Protein AF-A0A959QRJ6-F1 (afdb_monomer_lite)

Structure (mmCIF, N/CA/C/O backbone):
data_AF-A0A959QRJ6-F1
#
_entry.id   AF-A0A959QRJ6-F1
#
loop_
_atom_site.group_PDB
_atom_site.id
_atom_site.type_symbol
_atom_site.label_atom_id
_atom_site.label_alt_id
_atom_site.label_comp_id
_atom_site.label_asym_id
_atom_site.label_entity_id
_atom_site.label_seq_id
_atom_site.pdbx_PDB_ins_code
_atom_site.Cartn_x
_atom_site.Cartn_y
_atom_site.Cartn_z
_atom_site.occupancy
_atom_site.B_iso_or_equiv
_atom_site.auth_seq_id
_atom_site.auth_comp_id
_atom_site.auth_asym_id
_atom_site.auth_atom_id
_atom_site.pdbx_PDB_model_num
ATOM 1 N N . MET A 1 1 ? -10.866 -3.962 -8.217 1.00 78.00 1 MET A N 1
ATOM 2 C CA . MET A 1 1 ? -11.029 -2.533 -7.855 1.00 78.00 1 MET A CA 1
ATOM 3 C C . MET A 1 1 ? -12.439 -1.990 -8.014 1.00 78.00 1 MET A C 1
ATOM 5 O O . MET A 1 1 ? -12.976 -1.507 -7.026 1.00 78.00 1 MET A O 1
ATOM 9 N N . THR A 1 2 ? -13.060 -2.073 -9.195 1.00 77.62 2 THR A N 1
ATOM 10 C CA . THR A 1 2 ? -14.370 -1.448 -9.479 1.00 77.62 2 THR A CA 1
ATOM 11 C C . THR A 1 2 ? -15.456 -1.813 -8.468 1.00 77.62 2 THR A C 1
ATOM 13 O O . THR A 1 2 ? -16.156 -0.938 -7.975 1.00 77.62 2 THR A O 1
ATOM 16 N N . PHE A 1 3 ? -15.537 -3.087 -8.073 1.00 75.62 3 PHE A N 1
ATOM 17 C CA . PHE A 1 3 ? -16.470 -3.534 -7.036 1.00 75.62 3 PHE A CA 1
ATOM 18 C C . PHE A 1 3 ? -16.250 -2.833 -5.683 1.00 75.62 3 PHE A C 1
ATOM 20 O O . PHE A 1 3 ? -17.205 -2.365 -5.074 1.00 75.62 3 PHE A O 1
ATOM 27 N N . ALA A 1 4 ? -14.997 -2.689 -5.237 1.00 70.56 4 ALA A N 1
ATOM 28 C CA . ALA A 1 4 ? -14.676 -1.995 -3.989 1.00 70.56 4 ALA A CA 1
ATOM 29 C C . ALA A 1 4 ? -15.037 -0.502 -4.049 1.00 70.56 4 ALA A C 1
ATOM 31 O O . ALA A 1 4 ? -15.524 0.041 -3.062 1.00 70.56 4 ALA A O 1
ATOM 32 N N . ILE A 1 5 ? -14.858 0.143 -5.208 1.00 77.94 5 ILE A N 1
ATOM 33 C CA . ILE A 1 5 ? -15.291 1.531 -5.432 1.00 77.94 5 ILE A CA 1
ATOM 34 C C . ILE A 1 5 ? -16.810 1.633 -5.347 1.00 77.94 5 ILE A C 1
ATOM 36 O O . ILE A 1 5 ? -17.312 2.501 -4.645 1.00 77.94 5 ILE A O 1
ATOM 40 N N . LEU A 1 6 ? -17.543 0.739 -6.015 1.00 79.88 6 LEU A N 1
ATOM 41 C CA . LEU A 1 6 ? -19.005 0.737 -5.974 1.00 79.88 6 LEU A CA 1
ATOM 42 C C . LEU A 1 6 ? -19.508 0.578 -4.536 1.00 79.88 6 LEU A C 1
ATOM 44 O O . LEU A 1 6 ? -20.273 1.415 -4.070 1.00 79.88 6 LEU A O 1
ATOM 48 N N . VAL A 1 7 ? -19.010 -0.412 -3.791 1.00 76.62 7 VAL A N 1
ATOM 49 C CA . VAL A 1 7 ? -19.362 -0.590 -2.370 1.00 76.62 7 VAL A CA 1
ATOM 50 C C . VAL A 1 7 ? -18.980 0.644 -1.540 1.00 76.62 7 VAL A C 1
ATOM 52 O O . VAL A 1 7 ? -19.753 1.072 -0.685 1.00 76.62 7 VAL A O 1
ATOM 55 N N . GLY A 1 8 ? -17.820 1.246 -1.818 1.00 69.94 8 GLY A N 1
ATOM 56 C CA . GLY A 1 8 ? -17.330 2.445 -1.140 1.00 69.94 8 GLY A CA 1
ATOM 57 C C . GLY A 1 8 ? -18.131 3.723 -1.436 1.00 69.94 8 GLY A C 1
ATOM 58 O O . GLY A 1 8 ? -18.236 4.599 -0.580 1.00 69.94 8 GLY A O 1
ATOM 59 N N . LEU A 1 9 ? -18.717 3.852 -2.624 1.00 80.12 9 LEU A N 1
ATOM 60 C CA . LEU A 1 9 ? -19.519 5.016 -3.016 1.00 80.12 9 LEU A CA 1
ATOM 61 C C . LEU A 1 9 ? -20.995 4.874 -2.624 1.00 80.12 9 LEU A C 1
ATOM 63 O O . LEU A 1 9 ? -21.653 5.876 -2.353 1.00 80.12 9 LEU A O 1
ATOM 67 N N . LEU A 1 10 ? -21.514 3.645 -2.560 1.00 79.12 10 LEU A N 1
ATOM 68 C CA . LEU A 1 10 ? -22.928 3.353 -2.299 1.00 79.12 10 LEU A CA 1
ATOM 69 C C . LEU A 1 10 ? -23.352 3.500 -0.828 1.00 79.12 10 LEU A C 1
ATOM 71 O O . LEU A 1 10 ? -24.516 3.260 -0.512 1.00 79.12 10 LEU A O 1
ATOM 75 N N . LYS A 1 11 ? -22.451 3.889 0.083 1.00 69.94 11 LYS A N 1
ATOM 76 C CA . LYS A 1 11 ? -22.733 4.002 1.523 1.00 69.94 11 LYS A CA 1
ATOM 77 C C . LYS A 1 11 ? -22.875 5.470 1.973 1.00 69.94 11 LYS A C 1
ATOM 79 O O . LYS A 1 11 ? -21.949 6.013 2.563 1.00 69.94 11 LYS A O 1
ATOM 84 N N . PRO A 1 12 ? -24.014 6.149 1.739 1.00 51.47 12 PRO A N 1
ATOM 85 C CA . PRO A 1 12 ? -24.163 7.568 2.065 1.00 51.47 12 PRO A CA 1
ATOM 86 C C . PRO A 1 12 ? -24.013 7.831 3.577 1.00 51.47 12 PRO A C 1
ATOM 88 O O . PRO A 1 12 ? -24.788 7.328 4.388 1.00 51.47 12 PRO A O 1
ATOM 91 N N . GLY A 1 13 ? -23.017 8.632 3.975 1.00 58.25 13 GLY A N 1
ATOM 92 C CA . GLY A 1 13 ? -22.803 9.037 5.370 1.00 58.25 13 GLY A CA 1
ATOM 93 C C . GLY A 1 13 ? -21.531 9.865 5.597 1.00 58.25 13 GLY A C 1
ATOM 94 O O . GLY A 1 13 ? -20.678 9.982 4.718 1.00 58.25 13 GLY A O 1
ATOM 95 N N . ARG A 1 14 ? -21.375 10.455 6.795 1.00 58.28 14 ARG A N 1
ATOM 96 C CA . ARG A 1 14 ? -20.109 11.091 7.207 1.00 58.28 14 ARG A CA 1
ATOM 97 C C . ARG A 1 14 ? -19.038 10.010 7.372 1.00 58.28 14 ARG A C 1
ATOM 99 O O . ARG A 1 14 ? -18.995 9.312 8.381 1.00 58.28 14 ARG A O 1
ATOM 106 N N . TYR A 1 15 ? -18.176 9.889 6.368 1.00 68.25 15 TYR A N 1
ATOM 107 C CA . TYR A 1 15 ? -17.068 8.939 6.365 1.00 68.25 15 TYR A CA 1
ATOM 108 C C . TYR A 1 15 ? -15.984 9.329 7.371 1.00 68.25 15 TYR A C 1
ATOM 110 O O . TYR A 1 15 ? -15.552 10.491 7.394 1.00 68.25 15 TYR A O 1
ATOM 118 N N . SER A 1 16 ? -15.514 8.347 8.146 1.00 83.94 16 SER A N 1
ATOM 119 C CA . SER A 1 16 ? -14.317 8.474 8.979 1.00 83.94 16 SER A CA 1
ATOM 120 C C . SER A 1 16 ? -13.082 8.753 8.112 1.00 83.94 16 SER A C 1
ATOM 122 O O . SER A 1 16 ? -13.052 8.423 6.924 1.00 83.94 16 SER A O 1
ATOM 124 N N . THR A 1 17 ? -12.041 9.357 8.690 1.00 88.44 17 THR A N 1
ATOM 125 C CA . THR A 1 17 ? -10.782 9.627 7.972 1.00 88.44 17 THR A CA 1
ATOM 126 C C . THR A 1 17 ? -10.196 8.353 7.362 1.00 88.44 17 THR A C 1
ATOM 128 O O . THR A 1 17 ? -9.794 8.364 6.203 1.00 88.44 17 THR A O 1
ATOM 131 N N . LEU A 1 18 ? -10.237 7.239 8.099 1.00 89.56 18 LEU A N 1
ATOM 132 C CA . LEU A 1 18 ? -9.793 5.927 7.628 1.00 89.56 18 LEU A CA 1
ATOM 133 C C . LEU A 1 18 ? -10.533 5.488 6.358 1.00 89.56 18 LEU A C 1
ATOM 135 O O . LEU A 1 18 ? -9.906 5.074 5.388 1.00 89.56 18 LEU A O 1
ATOM 139 N N . TYR A 1 19 ? -11.860 5.637 6.337 1.00 88.56 19 TYR A N 1
ATOM 140 C CA . TYR A 1 19 ? -12.672 5.305 5.169 1.00 88.56 19 TYR A CA 1
ATOM 141 C C . TYR A 1 19 ? -12.275 6.140 3.949 1.00 88.56 19 TYR A C 1
ATOM 143 O O . TYR A 1 19 ? -12.117 5.606 2.854 1.00 88.56 19 TYR A O 1
ATOM 151 N N . ARG A 1 20 ? -12.072 7.452 4.134 1.00 89.69 20 ARG A N 1
ATOM 152 C CA . ARG A 1 20 ? -11.658 8.355 3.048 1.00 89.69 20 ARG A CA 1
ATOM 153 C C . ARG A 1 20 ? -10.285 7.984 2.498 1.00 89.69 20 ARG A C 1
ATOM 155 O O . ARG A 1 20 ? -10.103 8.021 1.289 1.00 89.69 20 ARG A O 1
ATOM 162 N N . LEU A 1 21 ? -9.347 7.608 3.368 1.00 92.88 21 LEU A N 1
ATOM 163 C CA . LEU A 1 21 ? -8.011 7.170 2.963 1.00 92.88 21 LEU A CA 1
ATOM 164 C C . LEU A 1 21 ? -8.050 5.844 2.197 1.00 92.88 21 LEU A C 1
ATOM 166 O O . LEU A 1 21 ? -7.382 5.721 1.175 1.00 92.88 21 LEU A O 1
ATOM 170 N N . LEU A 1 22 ? -8.863 4.879 2.637 1.00 91.81 22 LEU A N 1
ATOM 171 C CA . LEU A 1 22 ? -9.080 3.632 1.898 1.00 91.81 22 LEU A CA 1
ATOM 172 C C . LEU A 1 22 ? -9.720 3.896 0.532 1.00 91.81 22 LEU A C 1
ATOM 174 O O . LEU A 1 22 ? -9.282 3.340 -0.469 1.00 91.81 22 LEU A O 1
ATOM 178 N N . LEU A 1 23 ? -10.724 4.772 0.458 1.00 91.00 23 LEU A N 1
ATOM 179 C CA . LEU A 1 23 ? -11.350 5.123 -0.817 1.00 91.00 23 LEU A CA 1
ATOM 180 C C . LEU A 1 23 ? -10.353 5.818 -1.753 1.00 91.00 23 LEU A C 1
ATOM 182 O O . LEU A 1 23 ? -10.257 5.445 -2.920 1.00 91.00 23 LEU A O 1
ATOM 186 N N . LEU A 1 24 ? -9.576 6.774 -1.234 1.00 92.88 24 LEU A N 1
ATOM 187 C CA . LEU A 1 24 ? -8.513 7.450 -1.978 1.00 92.88 24 LEU A CA 1
ATOM 188 C C . LEU A 1 24 ? -7.495 6.445 -2.523 1.00 92.88 24 LEU A C 1
ATOM 190 O O . LEU A 1 24 ? -7.140 6.518 -3.693 1.00 92.88 24 LEU A O 1
ATOM 194 N N . GLN A 1 25 ? -7.073 5.481 -1.708 1.00 93.50 25 GLN A N 1
ATOM 195 C CA . GLN A 1 25 ? -6.148 4.426 -2.110 1.00 93.50 25 GLN A CA 1
ATOM 196 C C . GLN A 1 25 ? -6.696 3.593 -3.280 1.00 93.50 25 GLN A C 1
ATOM 198 O O . GLN A 1 25 ? -5.973 3.349 -4.243 1.00 93.50 25 GLN A O 1
ATOM 203 N N . VAL A 1 26 ? -7.971 3.194 -3.244 1.00 91.88 26 VAL A N 1
ATOM 204 C CA . VAL A 1 26 ? -8.588 2.439 -4.350 1.00 91.88 26 VAL A CA 1
ATOM 205 C C . VAL A 1 26 ? -8.710 3.297 -5.617 1.00 91.88 26 VAL A C 1
ATOM 207 O O . VAL A 1 26 ? -8.479 2.795 -6.718 1.00 91.88 26 VAL A O 1
ATOM 210 N N . VAL A 1 27 ? -9.039 4.585 -5.483 1.00 91.62 27 VAL A N 1
ATOM 211 C CA . VAL A 1 27 ? -9.111 5.522 -6.619 1.00 91.62 27 VAL A CA 1
ATOM 212 C C . VAL A 1 27 ? -7.735 5.738 -7.243 1.00 91.62 27 VAL A C 1
ATOM 214 O O . VAL A 1 27 ? -7.608 5.642 -8.461 1.00 91.62 27 VAL A O 1
ATOM 217 N N . LEU A 1 28 ? -6.702 5.977 -6.429 1.00 92.56 28 LEU A N 1
ATOM 218 C CA . LEU A 1 28 ? -5.325 6.125 -6.902 1.00 92.56 28 LEU A CA 1
ATOM 219 C C . LEU A 1 28 ? -4.855 4.867 -7.629 1.00 92.56 28 LEU A C 1
ATOM 221 O O . LEU A 1 28 ? -4.254 4.981 -8.692 1.00 92.56 28 LEU A O 1
ATOM 225 N N . ALA A 1 29 ? -5.177 3.682 -7.110 1.00 91.75 29 ALA A N 1
ATOM 226 C CA . ALA A 1 29 ? -4.847 2.434 -7.783 1.00 91.75 29 ALA A CA 1
ATOM 227 C C . ALA A 1 29 ? -5.560 2.282 -9.134 1.00 91.75 29 ALA A C 1
ATOM 229 O O . ALA A 1 29 ? -4.938 1.866 -10.106 1.00 91.75 29 ALA A O 1
ATOM 230 N N . LEU A 1 30 ? -6.834 2.681 -9.235 1.00 90.94 30 LEU A N 1
ATOM 231 C CA . LEU A 1 30 ? -7.563 2.669 -10.512 1.00 90.94 30 LEU A CA 1
ATOM 232 C C . LEU A 1 30 ? -6.976 3.650 -11.515 1.00 90.94 30 LEU A C 1
ATOM 234 O O . LEU A 1 30 ? -6.791 3.301 -12.679 1.00 90.94 30 LEU A O 1
ATOM 238 N N . MET A 1 31 ? -6.643 4.855 -11.062 1.00 91.62 31 MET A N 1
ATOM 239 C CA . MET A 1 31 ? -5.949 5.833 -11.892 1.00 91.62 31 MET A CA 1
ATOM 240 C C . MET A 1 31 ? -4.582 5.314 -12.338 1.00 91.62 31 MET A C 1
ATOM 242 O O . MET A 1 31 ? -4.189 5.558 -13.475 1.00 91.62 31 MET A O 1
ATOM 246 N N . ALA A 1 32 ? -3.874 4.577 -11.483 1.00 91.75 32 ALA A N 1
ATOM 247 C CA . ALA A 1 32 ? -2.583 3.998 -11.818 1.00 91.75 32 ALA A CA 1
ATOM 248 C C . ALA A 1 32 ? -2.688 2.866 -12.849 1.00 91.75 32 ALA A C 1
ATOM 250 O O . ALA A 1 32 ? -1.869 2.787 -13.761 1.00 91.75 32 ALA A O 1
ATOM 251 N N . GLU A 1 33 ? -3.703 2.012 -12.736 1.00 89.12 33 GLU A N 1
ATOM 252 C CA . GLU A 1 33 ? -3.942 0.918 -13.680 1.00 89.12 33 GLU A CA 1
ATOM 253 C C . GLU A 1 33 ? -4.377 1.459 -15.050 1.00 89.12 33 GLU A C 1
ATOM 255 O O . GLU A 1 33 ? -3.732 1.193 -16.066 1.00 89.12 33 GLU A O 1
ATOM 260 N N . VAL A 1 34 ? -5.419 2.298 -15.078 1.00 90.75 34 VAL A N 1
ATOM 261 C CA . VAL A 1 34 ? -5.952 2.884 -16.319 1.00 90.75 34 VAL A CA 1
ATOM 262 C C . VAL A 1 34 ? -4.941 3.842 -16.948 1.00 90.75 34 VAL A C 1
ATOM 264 O O . VAL A 1 34 ? -4.671 3.767 -18.146 1.00 90.75 34 VAL A O 1
ATOM 267 N N . GLY A 1 35 ? -4.347 4.727 -16.146 1.00 90.88 35 GLY A N 1
ATOM 268 C CA . GLY A 1 35 ? -3.335 5.675 -16.602 1.00 90.88 35 GLY A CA 1
ATOM 269 C C . GLY A 1 35 ? -2.070 4.974 -17.089 1.00 90.88 35 GLY A C 1
ATOM 270 O O . GLY A 1 35 ? -1.559 5.317 -18.151 1.00 90.88 35 GLY A O 1
ATOM 271 N N . GLY A 1 36 ? -1.609 3.943 -16.375 1.00 89.31 36 GLY A N 1
ATOM 272 C CA . GLY A 1 36 ? -0.453 3.141 -16.769 1.00 89.31 36 GLY A CA 1
ATOM 273 C C . GLY A 1 36 ? -0.677 2.430 -18.101 1.00 89.31 36 GLY A C 1
ATOM 274 O O . GLY A 1 36 ? 0.199 2.474 -18.962 1.00 89.31 36 GLY A O 1
ATOM 275 N N . TYR A 1 37 ? -1.868 1.860 -18.311 1.00 89.38 37 TYR A N 1
ATOM 276 C CA . TYR A 1 37 ? -2.253 1.254 -19.585 1.00 89.38 37 TYR A CA 1
ATOM 277 C C . TYR A 1 37 ? -2.254 2.271 -20.737 1.00 89.38 37 TYR A C 1
ATOM 279 O O . TYR A 1 37 ? -1.637 2.027 -21.772 1.00 89.38 37 TYR A O 1
ATOM 287 N N . ILE A 1 38 ? -2.877 3.440 -20.550 1.00 92.31 38 ILE A N 1
ATOM 288 C CA . ILE A 1 38 ? -2.912 4.500 -21.574 1.00 92.31 38 ILE A CA 1
ATOM 289 C C . ILE A 1 38 ? -1.493 4.986 -21.907 1.00 92.31 38 ILE A C 1
ATOM 291 O O . ILE A 1 38 ? -1.136 5.097 -23.079 1.00 92.31 38 ILE A O 1
ATOM 295 N N . VAL A 1 39 ? -0.658 5.236 -20.895 1.00 90.75 39 VAL A N 1
ATOM 296 C CA . VAL A 1 39 ? 0.738 5.662 -21.087 1.00 90.75 39 VAL A CA 1
ATOM 297 C C . VAL A 1 39 ? 1.547 4.581 -21.805 1.00 90.75 39 VAL A C 1
ATOM 299 O O . VAL A 1 39 ? 2.332 4.907 -22.696 1.00 90.75 39 VAL A O 1
ATOM 302 N N . ALA A 1 40 ? 1.338 3.303 -21.478 1.00 88.56 40 ALA A N 1
ATOM 303 C CA . ALA A 1 40 ? 2.003 2.189 -22.150 1.00 88.56 40 ALA A CA 1
ATOM 304 C C . ALA A 1 40 ? 1.619 2.084 -23.636 1.00 88.56 40 ALA A C 1
ATOM 306 O O . ALA A 1 40 ? 2.474 1.747 -24.452 1.00 88.56 40 ALA A O 1
ATOM 307 N N . LEU A 1 41 ? 0.377 2.412 -24.006 1.00 90.12 41 LEU A N 1
ATOM 308 C CA . LEU A 1 41 ? -0.046 2.448 -25.411 1.00 90.12 41 LEU A CA 1
ATOM 309 C C . LEU A 1 41 ? 0.637 3.569 -26.207 1.00 90.12 41 LEU A C 1
ATOM 311 O O . LEU A 1 41 ? 0.973 3.359 -27.368 1.00 90.12 41 LEU A O 1
ATOM 315 N N . VAL A 1 42 ? 0.840 4.742 -25.598 1.00 90.88 42 VAL A N 1
ATOM 316 C CA . VAL A 1 42 ? 1.385 5.926 -26.290 1.00 90.88 42 VAL A CA 1
ATOM 317 C C . VAL A 1 42 ? 2.914 5.934 -26.318 1.00 90.88 42 VAL A C 1
ATOM 319 O O . VAL A 1 42 ? 3.512 6.267 -27.336 1.00 90.88 42 VAL A O 1
ATOM 322 N N . PHE A 1 43 ? 3.559 5.582 -25.204 1.00 86.94 43 PHE A N 1
ATOM 323 C CA . PHE A 1 43 ? 5.008 5.733 -25.023 1.00 86.94 43 PHE A CA 1
ATOM 324 C C . PHE A 1 43 ? 5.766 4.400 -24.989 1.00 86.94 43 PHE A C 1
ATOM 326 O O . PHE A 1 43 ? 6.983 4.405 -24.816 1.00 86.94 43 PHE A O 1
ATOM 333 N N . HIS A 1 44 ? 5.071 3.260 -25.096 1.00 84.56 44 HIS A N 1
ATOM 334 C CA . HIS A 1 44 ? 5.627 1.902 -24.959 1.00 84.56 44 HIS A CA 1
ATOM 335 C C . HIS A 1 44 ? 6.388 1.639 -23.642 1.00 84.56 44 HIS A C 1
ATOM 337 O O . HIS A 1 44 ? 7.026 0.599 -23.485 1.00 84.56 44 HIS A O 1
ATOM 343 N N . ASN A 1 45 ? 6.310 2.561 -22.677 1.00 82.06 45 ASN A N 1
ATOM 344 C CA . ASN A 1 45 ? 6.919 2.460 -21.359 1.00 82.06 45 ASN A CA 1
ATOM 345 C C . ASN A 1 45 ? 6.117 3.291 -20.344 1.00 82.06 45 ASN A C 1
ATOM 347 O O . ASN A 1 45 ? 5.964 4.504 -20.495 1.00 82.06 45 ASN A O 1
ATOM 351 N N . SER A 1 46 ? 5.624 2.640 -19.290 1.00 88.19 46 SER A N 1
ATOM 352 C CA . SER A 1 46 ? 4.879 3.264 -18.188 1.00 88.19 46 SER A CA 1
ATOM 353 C C . SER A 1 46 ? 5.669 3.326 -16.874 1.00 88.19 46 SER A C 1
ATOM 355 O O . SER A 1 46 ? 5.134 3.760 -15.853 1.00 88.19 46 SER A O 1
ATOM 357 N N . ASN A 1 47 ? 6.945 2.925 -16.856 1.00 87.25 47 ASN A N 1
ATOM 358 C CA . ASN A 1 47 ? 7.729 2.798 -15.621 1.00 87.25 47 ASN A CA 1
ATOM 359 C C . ASN A 1 47 ? 7.882 4.124 -14.870 1.00 87.25 47 ASN A C 1
ATOM 361 O O . ASN A 1 47 ? 7.816 4.135 -13.644 1.00 87.25 47 ASN A O 1
ATOM 365 N N . TRP A 1 48 ? 8.038 5.244 -15.581 1.00 88.88 48 TRP A N 1
ATOM 366 C CA . TRP A 1 48 ? 8.122 6.566 -14.952 1.00 88.88 48 TRP A CA 1
ATOM 367 C C . TRP A 1 48 ? 6.831 6.914 -14.199 1.00 88.88 48 TRP A C 1
ATOM 369 O O . TRP A 1 48 ? 6.878 7.440 -13.088 1.00 88.88 48 TRP A O 1
ATOM 379 N N . PHE A 1 49 ? 5.681 6.561 -14.774 1.00 90.62 49 PHE A N 1
ATOM 380 C CA . PHE A 1 49 ? 4.371 6.795 -14.185 1.00 90.62 49 PHE A CA 1
ATOM 381 C C . PHE A 1 49 ? 4.179 5.912 -12.945 1.00 90.62 49 PHE A C 1
ATOM 383 O O . PHE A 1 49 ? 3.767 6.397 -11.890 1.00 90.62 49 PHE A O 1
ATOM 390 N N . HIS A 1 50 ? 4.598 4.644 -13.020 1.00 89.06 50 HIS A N 1
ATOM 391 C CA . HIS A 1 50 ? 4.616 3.751 -11.861 1.00 89.06 50 HIS A CA 1
ATOM 392 C C . HIS A 1 50 ? 5.574 4.230 -10.758 1.00 89.06 50 HIS A C 1
ATOM 394 O O . HIS A 1 50 ? 5.213 4.164 -9.587 1.00 89.06 50 HIS A O 1
ATOM 400 N N . ASN A 1 51 ? 6.743 4.781 -11.101 1.00 91.25 51 ASN A N 1
ATOM 401 C CA . ASN A 1 51 ? 7.693 5.348 -10.135 1.00 91.25 51 ASN A CA 1
ATOM 402 C C . ASN A 1 51 ? 7.109 6.536 -9.346 1.00 91.25 51 ASN A C 1
ATOM 404 O O . ASN A 1 51 ? 7.462 6.721 -8.182 1.00 91.25 51 ASN A O 1
ATOM 408 N N . VAL A 1 52 ? 6.217 7.325 -9.950 1.00 91.94 52 VAL A N 1
ATOM 409 C CA . VAL A 1 52 ? 5.488 8.400 -9.254 1.00 91.94 52 VAL A CA 1
ATOM 410 C C . VAL A 1 52 ? 4.360 7.819 -8.405 1.00 91.94 52 VAL A C 1
ATOM 412 O O . VAL A 1 52 ? 4.210 8.176 -7.235 1.00 91.94 52 VAL A O 1
ATOM 415 N N . TYR A 1 53 ? 3.592 6.885 -8.968 1.00 93.50 53 TYR A N 1
ATOM 416 C CA . TYR A 1 53 ? 2.480 6.247 -8.270 1.00 93.50 53 TYR A CA 1
ATOM 417 C C . TYR A 1 53 ? 2.913 5.546 -6.977 1.00 93.50 53 TYR A C 1
ATOM 419 O O . TYR A 1 53 ? 2.224 5.686 -5.968 1.00 93.50 53 TYR A O 1
ATOM 427 N N . ILE A 1 54 ? 4.058 4.851 -6.959 1.00 91.94 54 ILE A N 1
ATOM 428 C CA . ILE A 1 54 ? 4.517 4.160 -5.742 1.00 91.94 54 ILE A CA 1
ATOM 429 C C . ILE A 1 54 ? 4.673 5.126 -4.564 1.00 91.94 54 ILE A C 1
ATOM 431 O O . ILE A 1 54 ? 4.289 4.781 -3.452 1.00 91.94 54 ILE A O 1
ATOM 435 N N . ILE A 1 55 ? 5.144 6.360 -4.786 1.00 94.38 55 ILE A N 1
ATOM 436 C CA . ILE A 1 55 ? 5.244 7.365 -3.717 1.00 94.38 55 ILE A CA 1
ATOM 437 C C . ILE A 1 55 ? 3.854 7.678 -3.156 1.00 94.38 55 ILE A C 1
ATOM 439 O O . ILE A 1 55 ? 3.683 7.720 -1.938 1.00 94.38 55 ILE A O 1
ATOM 443 N N . ALA A 1 56 ? 2.860 7.865 -4.026 1.00 94.31 56 ALA A N 1
ATOM 444 C CA . ALA A 1 56 ? 1.488 8.154 -3.620 1.00 94.31 56 ALA A CA 1
ATOM 445 C C . ALA A 1 56 ? 0.829 6.974 -2.877 1.00 94.31 56 ALA A C 1
ATOM 447 O O . ALA A 1 56 ? 0.163 7.189 -1.859 1.00 94.31 56 ALA A O 1
ATOM 448 N N . ASP A 1 57 ? 1.042 5.735 -3.333 1.00 93.88 57 ASP A N 1
ATOM 449 C CA . ASP A 1 57 ? 0.550 4.522 -2.659 1.00 93.88 57 ASP A CA 1
ATOM 450 C C . ASP A 1 57 ? 1.186 4.383 -1.265 1.00 93.88 57 ASP A C 1
ATOM 452 O O . ASP A 1 57 ? 0.465 4.283 -0.270 1.00 93.88 57 ASP A O 1
ATOM 456 N N . PHE A 1 58 ? 2.515 4.515 -1.147 1.00 94.81 58 PHE A N 1
ATOM 457 C CA . PHE A 1 58 ? 3.206 4.468 0.150 1.00 94.81 58 PHE A CA 1
ATOM 458 C C . PHE A 1 58 ? 2.776 5.595 1.093 1.00 94.81 58 PHE A C 1
ATOM 460 O O . PHE A 1 58 ? 2.531 5.340 2.273 1.00 94.81 58 PHE A O 1
ATOM 467 N N . ALA A 1 59 ? 2.625 6.826 0.597 1.00 95.19 59 ALA A N 1
ATOM 468 C CA . ALA A 1 59 ? 2.145 7.947 1.403 1.00 95.19 59 ALA A CA 1
ATOM 469 C C . ALA A 1 59 ? 0.734 7.683 1.953 1.00 95.19 59 ALA A C 1
ATOM 471 O O . ALA A 1 59 ? 0.462 7.929 3.131 1.00 95.19 59 ALA A O 1
ATOM 472 N N . THR A 1 60 ? -0.148 7.117 1.127 1.00 95.31 60 THR A N 1
ATOM 473 C CA . THR A 1 60 ? -1.514 6.776 1.539 1.00 95.31 60 THR A CA 1
ATOM 474 C C . THR A 1 60 ? -1.517 5.639 2.563 1.00 95.31 60 THR A C 1
ATOM 476 O O . THR A 1 60 ? -2.239 5.714 3.557 1.00 95.31 60 THR A O 1
ATOM 479 N N . MET A 1 61 ? -0.667 4.621 2.397 1.00 95.50 61 MET A N 1
ATOM 480 C CA . MET A 1 61 ? -0.518 3.537 3.379 1.00 95.50 61 MET A CA 1
ATOM 481 C C . MET A 1 61 ? 0.020 4.014 4.720 1.00 95.50 61 MET A C 1
ATOM 483 O O . MET A 1 61 ? -0.470 3.583 5.763 1.00 95.50 61 MET A O 1
ATOM 487 N N . LEU A 1 62 ? 0.994 4.924 4.711 1.00 95.06 62 LEU A N 1
ATOM 488 C CA . LEU A 1 62 ? 1.510 5.547 5.928 1.00 95.06 62 LEU A CA 1
ATOM 489 C C . LEU A 1 62 ? 0.430 6.373 6.627 1.00 95.06 62 LEU A C 1
ATOM 491 O O . LEU A 1 62 ? 0.319 6.316 7.851 1.00 95.06 62 LEU A O 1
ATOM 495 N N . ALA A 1 63 ? -0.405 7.090 5.870 1.00 94.69 63 ALA A N 1
ATOM 496 C CA . ALA A 1 63 ? -1.547 7.808 6.428 1.00 94.69 63 ALA A CA 1
ATOM 497 C C . ALA A 1 63 ? -2.568 6.846 7.061 1.00 94.69 63 ALA A C 1
ATOM 499 O O . ALA A 1 63 ? -3.027 7.097 8.176 1.00 94.69 63 ALA A O 1
ATOM 500 N N . ILE A 1 64 ? -2.880 5.723 6.402 1.00 94.56 64 ILE A N 1
ATOM 501 C CA . ILE A 1 64 ? -3.755 4.677 6.957 1.00 94.56 64 ILE A CA 1
ATOM 502 C C . ILE A 1 64 ? -3.147 4.127 8.250 1.00 94.56 64 ILE A C 1
ATOM 504 O O . ILE A 1 64 ? -3.804 4.167 9.288 1.00 94.56 64 ILE A O 1
ATOM 508 N N . TRP A 1 65 ? -1.884 3.698 8.230 1.00 95.00 65 TRP A N 1
ATOM 509 C CA . TRP A 1 65 ? -1.178 3.227 9.424 1.00 95.00 65 TRP A CA 1
ATOM 510 C C . TRP A 1 65 ? -1.247 4.248 10.567 1.00 95.00 65 TRP A C 1
ATOM 512 O O . TRP A 1 65 ? -1.606 3.904 11.693 1.00 95.00 65 TRP A O 1
ATOM 522 N N . TYR A 1 66 ? -0.998 5.524 10.272 1.00 93.06 66 TYR A N 1
ATOM 523 C CA . TYR A 1 66 ? -1.029 6.598 11.261 1.00 93.06 66 TYR A CA 1
ATOM 524 C C . TYR A 1 66 ? -2.415 6.790 11.898 1.00 93.06 66 TYR A C 1
ATOM 526 O O . TYR A 1 66 ? -2.506 7.200 13.057 1.00 93.06 66 TYR A O 1
ATOM 534 N N . THR A 1 67 ? -3.499 6.501 11.170 1.00 91.62 67 THR A N 1
ATOM 535 C CA . THR A 1 67 ? -4.860 6.515 11.736 1.00 91.62 67 THR A CA 1
ATOM 536 C C . THR A 1 67 ? -5.181 5.293 12.597 1.00 91.62 67 THR A C 1
ATOM 538 O O . THR A 1 67 ? -6.063 5.388 13.446 1.00 91.62 67 THR A O 1
ATOM 541 N N . LEU A 1 68 ? -4.476 4.176 12.400 1.00 90.00 68 LEU A N 1
ATOM 542 C CA . LEU A 1 68 ? -4.726 2.905 13.087 1.00 90.00 68 LEU A CA 1
ATOM 543 C C . LEU A 1 68 ? -3.820 2.669 14.306 1.00 90.00 68 LEU A C 1
ATOM 545 O O . LEU A 1 68 ? -4.203 1.933 15.212 1.00 90.00 68 LEU A O 1
ATOM 549 N N . SER A 1 69 ? -2.624 3.260 14.327 1.00 87.00 69 SER A N 1
ATOM 550 C CA . SER A 1 69 ? -1.603 2.996 15.347 1.00 87.00 69 SER A CA 1
ATOM 551 C C . SER A 1 69 ? -1.797 3.831 16.616 1.00 87.00 69 SER A C 1
ATOM 553 O O . SER A 1 69 ? -2.119 5.023 16.556 1.00 87.00 69 SER A O 1
ATOM 555 N N . ASN A 1 70 ? -1.487 3.241 17.774 1.00 80.69 70 ASN A N 1
ATOM 556 C CA . ASN A 1 70 ? -1.329 3.989 19.019 1.00 80.69 70 ASN A CA 1
ATOM 557 C C . ASN A 1 70 ? 0.032 4.683 19.024 1.00 80.69 70 ASN A C 1
ATOM 559 O O . ASN A 1 70 ? 1.073 4.060 19.172 1.00 80.69 70 ASN A O 1
ATOM 563 N N . LYS A 1 71 ? 0.027 5.999 18.830 1.00 79.56 71 LYS A N 1
ATOM 564 C CA . LYS A 1 71 ? 1.236 6.769 18.531 1.00 79.56 71 LYS A CA 1
ATOM 565 C C . LYS A 1 71 ? 2.123 6.937 19.764 1.00 79.56 71 LYS A C 1
ATOM 567 O O . LYS A 1 71 ? 1.823 7.765 20.625 1.00 79.56 71 LYS A O 1
ATOM 572 N N . ARG A 1 72 ? 3.268 6.254 19.809 1.00 84.88 72 ARG A N 1
ATOM 573 C CA . ARG A 1 72 ? 4.373 6.633 20.707 1.00 84.88 72 ARG A CA 1
ATOM 574 C C . ARG A 1 72 ? 5.359 7.538 19.974 1.00 84.88 72 ARG A C 1
ATOM 576 O O . ARG A 1 72 ? 5.658 7.328 18.802 1.00 84.88 72 ARG A O 1
ATOM 583 N N . ARG A 1 73 ? 5.903 8.547 20.664 1.00 84.50 73 ARG A N 1
ATOM 584 C CA . ARG A 1 73 ? 6.868 9.493 20.065 1.00 84.50 73 ARG A CA 1
ATOM 585 C C . ARG A 1 73 ? 8.109 8.783 19.505 1.00 84.50 73 ARG A C 1
ATOM 587 O O . ARG A 1 73 ? 8.616 9.178 18.463 1.00 84.50 73 ARG A O 1
ATOM 594 N N . SER A 1 74 ? 8.567 7.721 20.169 1.00 85.75 74 SER A N 1
ATOM 595 C CA . SER A 1 74 ? 9.678 6.884 19.700 1.00 85.75 74 SER A CA 1
ATOM 596 C C . SER A 1 74 ? 9.365 6.183 18.375 1.00 85.75 74 SER A C 1
ATOM 598 O O . SER A 1 74 ? 10.195 6.187 17.473 1.00 85.75 74 SER A O 1
ATOM 600 N N . GLU A 1 75 ? 8.160 5.637 18.219 1.00 86.75 75 GLU A N 1
ATOM 601 C CA . GLU A 1 75 ? 7.725 4.975 16.983 1.00 86.75 75 GLU A CA 1
ATOM 602 C C . GLU A 1 75 ? 7.622 5.968 15.827 1.00 86.75 75 GLU A C 1
ATOM 604 O O . GLU A 1 75 ? 8.062 5.670 14.722 1.00 86.75 75 GLU A O 1
ATOM 609 N N . GLN A 1 76 ? 7.118 7.179 16.084 1.00 88.62 76 GLN A N 1
ATOM 610 C CA . GLN A 1 76 ? 7.054 8.236 15.072 1.00 88.62 76 GLN A CA 1
ATOM 611 C C . GLN A 1 76 ? 8.436 8.602 14.522 1.00 88.62 76 GLN A C 1
ATOM 613 O O . GLN A 1 76 ? 8.572 8.803 13.318 1.00 88.62 76 GLN A O 1
ATOM 618 N N . LEU A 1 77 ? 9.459 8.661 15.383 1.00 90.19 77 LEU A N 1
ATOM 619 C CA . LEU A 1 77 ? 10.835 8.918 14.953 1.00 90.19 77 LEU A CA 1
ATOM 620 C C . LEU A 1 77 ? 11.378 7.774 14.093 1.00 90.19 77 LEU A C 1
ATOM 622 O O . LEU A 1 77 ? 11.959 8.038 13.046 1.00 90.19 77 LEU A O 1
ATOM 626 N N . VAL A 1 78 ? 11.132 6.519 14.483 1.00 91.50 78 VAL A N 1
ATOM 627 C CA . VAL A 1 78 ? 11.531 5.348 13.682 1.00 91.50 78 VAL A CA 1
ATOM 628 C C . VAL A 1 78 ? 10.852 5.370 12.313 1.00 91.50 78 VAL A C 1
ATOM 630 O O . VAL A 1 78 ? 11.524 5.202 11.298 1.00 91.50 78 VAL A O 1
ATOM 633 N N . VAL A 1 79 ? 9.542 5.634 12.258 1.00 91.81 79 VAL A N 1
ATOM 634 C CA . VAL A 1 79 ? 8.813 5.749 10.986 1.00 91.81 79 VAL A CA 1
ATOM 635 C C . VAL A 1 79 ? 9.364 6.892 10.143 1.00 91.81 79 VAL A C 1
ATOM 637 O O . VAL A 1 79 ? 9.586 6.699 8.952 1.00 91.81 79 VAL A O 1
ATOM 640 N N . LEU A 1 80 ? 9.649 8.052 10.739 1.00 92.94 80 LEU A N 1
ATOM 641 C CA . LEU A 1 80 ? 10.252 9.173 10.023 1.00 92.94 80 LEU A CA 1
ATOM 642 C C . LEU A 1 80 ? 11.602 8.782 9.407 1.00 92.94 80 LEU A C 1
ATOM 644 O O . LEU A 1 80 ? 11.823 9.041 8.225 1.00 92.94 80 LEU A O 1
ATOM 648 N N . THR A 1 81 ? 12.476 8.113 10.164 1.00 94.00 81 THR A N 1
ATOM 649 C CA . THR A 1 81 ? 13.756 7.613 9.647 1.00 94.00 81 THR A CA 1
ATOM 650 C C . THR A 1 81 ? 13.545 6.638 8.490 1.00 94.00 81 THR A C 1
ATOM 652 O O . THR A 1 81 ? 14.174 6.802 7.448 1.00 94.00 81 THR A O 1
ATOM 655 N N . LEU A 1 82 ? 12.622 5.680 8.617 1.00 93.88 82 LEU A N 1
ATOM 656 C CA . LEU A 1 82 ? 12.314 4.720 7.549 1.00 93.88 82 LEU A CA 1
ATOM 657 C C . LEU A 1 82 ? 11.770 5.400 6.286 1.00 93.88 82 LEU A C 1
ATOM 659 O O . LEU A 1 82 ? 12.152 5.020 5.180 1.00 93.88 82 LEU A O 1
ATOM 663 N N . VAL A 1 83 ? 10.927 6.425 6.430 1.00 93.38 83 VAL A N 1
ATOM 664 C CA . VAL A 1 83 ? 10.402 7.214 5.305 1.00 93.38 83 VAL A CA 1
ATOM 665 C C . VAL A 1 83 ? 11.522 7.981 4.607 1.00 93.38 83 VAL A C 1
ATOM 667 O O . VAL A 1 83 ? 11.618 7.939 3.381 1.00 93.38 83 VAL A O 1
ATOM 670 N N . VAL A 1 84 ? 12.403 8.635 5.368 1.00 95.75 84 VAL A N 1
ATOM 671 C CA . VAL A 1 84 ? 13.570 9.336 4.812 1.00 95.75 84 VAL A CA 1
ATOM 672 C C . VAL A 1 84 ? 14.490 8.353 4.084 1.00 95.75 84 VAL A C 1
ATOM 674 O O . VAL A 1 84 ? 14.917 8.639 2.964 1.00 95.75 84 VAL A O 1
ATOM 677 N N . SER A 1 85 ? 14.753 7.175 4.658 1.00 96.00 85 SER A N 1
ATOM 678 C CA . SER A 1 85 ? 15.541 6.125 4.004 1.00 96.00 85 SER A CA 1
ATOM 679 C C . SER A 1 85 ? 14.880 5.630 2.716 1.00 96.00 85 SER A C 1
ATOM 681 O O . SER A 1 85 ? 15.561 5.516 1.699 1.00 96.00 85 SER A O 1
ATOM 683 N N . TYR A 1 86 ? 13.563 5.396 2.721 1.00 95.12 86 TYR A N 1
ATOM 684 C CA . TYR A 1 86 ? 12.805 4.991 1.533 1.00 95.12 86 TYR A CA 1
ATOM 685 C C . TYR A 1 86 ? 12.917 6.030 0.410 1.00 95.12 86 TYR A C 1
ATOM 687 O O . TYR A 1 86 ? 13.290 5.683 -0.710 1.00 95.12 86 TYR A O 1
ATOM 695 N N . LEU A 1 87 ? 12.662 7.307 0.714 1.00 95.81 87 LEU A N 1
ATOM 696 C CA . LEU A 1 87 ? 12.747 8.393 -0.266 1.00 95.81 87 LEU A CA 1
ATOM 697 C C . LEU A 1 87 ? 14.174 8.586 -0.784 1.00 95.81 87 LEU A C 1
ATOM 699 O O . LEU A 1 87 ? 14.361 8.814 -1.976 1.00 95.81 87 LEU A O 1
ATOM 703 N N . SER A 1 88 ? 15.179 8.448 0.082 1.00 96.38 88 SER A N 1
ATOM 704 C CA . SER A 1 88 ? 16.588 8.547 -0.319 1.00 96.38 88 SER A CA 1
ATOM 705 C C . SER A 1 88 ? 16.977 7.410 -1.263 1.00 96.38 88 SER A C 1
ATOM 707 O O . SER A 1 88 ? 17.623 7.652 -2.280 1.00 96.38 88 SER A O 1
ATOM 709 N N . LEU A 1 89 ? 16.545 6.177 -0.971 1.00 95.56 89 LEU A N 1
ATOM 710 C CA . LEU A 1 89 ? 16.759 5.021 -1.845 1.00 95.56 89 LEU A CA 1
ATOM 711 C C . LEU A 1 89 ? 16.036 5.184 -3.184 1.00 95.56 89 LEU A C 1
ATOM 713 O O . LEU A 1 89 ? 16.626 4.905 -4.226 1.00 95.56 89 LEU A O 1
ATOM 717 N N . TRP A 1 90 ? 14.785 5.646 -3.167 1.00 95.31 90 TRP A N 1
ATOM 718 C CA . TRP A 1 90 ? 14.019 5.931 -4.379 1.00 95.31 90 TRP A CA 1
ATOM 719 C C . TRP A 1 90 ? 14.721 6.983 -5.241 1.00 95.31 90 TRP A C 1
ATOM 721 O O . TRP A 1 90 ? 14.990 6.736 -6.416 1.00 95.31 90 TRP A O 1
ATOM 731 N N . LEU A 1 91 ? 15.104 8.115 -4.645 1.00 95.38 91 LEU A N 1
ATOM 732 C CA . LEU A 1 91 ? 15.767 9.210 -5.348 1.00 95.38 91 LEU A CA 1
ATOM 733 C C . LEU A 1 91 ? 17.112 8.760 -5.925 1.00 95.38 91 LEU A C 1
ATOM 735 O O . LEU A 1 91 ? 17.396 9.011 -7.093 1.00 95.38 91 LEU A O 1
ATOM 739 N N . HIS A 1 92 ? 17.909 8.030 -5.143 1.00 96.06 92 HIS A N 1
ATOM 740 C CA . HIS A 1 92 ? 19.170 7.453 -5.601 1.00 96.06 92 HIS A CA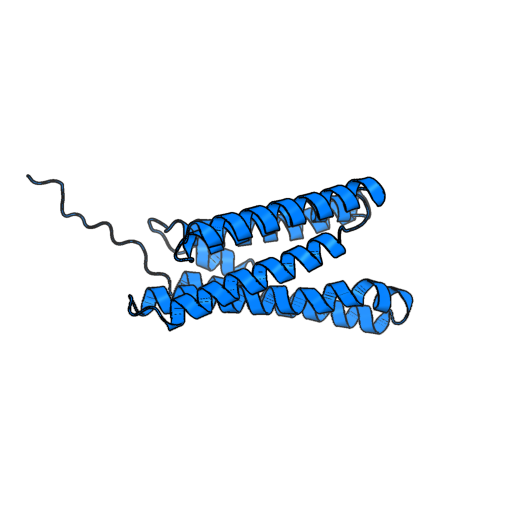 1
ATOM 741 C C . HIS A 1 92 ? 18.976 6.533 -6.817 1.00 96.06 92 HIS A C 1
ATOM 743 O O . HIS A 1 92 ? 19.758 6.589 -7.766 1.00 96.06 92 HIS A O 1
ATOM 749 N N . GLN A 1 93 ? 17.927 5.704 -6.826 1.00 92.81 93 GLN A N 1
ATOM 750 C CA . GLN A 1 93 ? 17.629 4.837 -7.968 1.00 92.81 93 GLN A CA 1
ATOM 751 C C . GLN A 1 93 ? 17.182 5.614 -9.197 1.00 92.81 93 GLN A C 1
ATOM 753 O O . GLN A 1 93 ? 17.676 5.336 -10.286 1.00 92.81 93 GLN A O 1
ATOM 758 N N . VAL A 1 94 ? 16.294 6.591 -9.031 1.00 92.69 94 VAL A N 1
ATOM 759 C CA . VAL A 1 94 ? 15.808 7.413 -10.144 1.00 92.69 94 VAL A CA 1
ATOM 760 C C . VAL A 1 94 ? 16.942 8.231 -10.763 1.00 92.69 94 VAL A C 1
ATOM 762 O O . VAL A 1 94 ? 17.026 8.305 -11.987 1.00 92.69 94 VAL A O 1
ATOM 765 N N . ILE A 1 95 ? 17.848 8.787 -9.951 1.00 94.69 95 ILE A N 1
ATOM 766 C CA . ILE A 1 95 ? 19.013 9.541 -10.440 1.00 94.69 95 ILE A CA 1
ATOM 767 C C . ILE A 1 95 ? 19.977 8.628 -11.209 1.00 94.69 95 ILE A C 1
ATOM 769 O O . ILE A 1 95 ? 20.408 8.983 -12.302 1.00 94.69 95 ILE A O 1
ATOM 773 N N . ASN A 1 96 ? 20.297 7.445 -10.674 1.00 94.44 96 ASN A N 1
ATOM 774 C CA . ASN A 1 96 ? 21.336 6.586 -11.254 1.00 94.44 96 ASN A CA 1
ATOM 775 C C . ASN A 1 96 ? 20.848 5.683 -12.393 1.00 94.44 96 ASN A C 1
ATOM 777 O O . ASN A 1 96 ? 21.620 5.351 -13.285 1.00 94.44 96 ASN A O 1
ATOM 781 N N . SER A 1 97 ? 19.593 5.232 -12.346 1.00 90.06 97 SER A N 1
ATOM 782 C CA . SER A 1 97 ? 19.009 4.306 -13.333 1.00 90.06 97 SER A CA 1
ATOM 783 C C . SER A 1 97 ? 18.090 5.010 -14.339 1.00 90.06 97 SER A C 1
ATOM 785 O O . SER A 1 97 ? 17.663 4.399 -15.317 1.00 90.06 97 SER A O 1
ATOM 787 N N . GLY A 1 98 ? 17.777 6.289 -14.114 1.00 89.25 98 GLY A N 1
ATOM 788 C CA . GLY A 1 98 ? 16.801 7.046 -14.891 1.00 89.25 98 GLY A CA 1
ATOM 789 C C . GLY A 1 98 ? 15.350 6.742 -14.502 1.00 89.25 98 GLY A C 1
ATOM 790 O O . GLY A 1 98 ? 15.037 5.768 -13.818 1.00 89.25 98 GLY A O 1
ATOM 791 N N . THR A 1 99 ? 14.425 7.579 -14.976 1.00 88.75 99 THR A N 1
ATOM 792 C CA . THR A 1 99 ? 12.983 7.467 -14.675 1.00 88.75 99 THR A CA 1
ATOM 793 C C . THR A 1 99 ? 12.289 6.321 -15.413 1.00 88.75 99 THR A C 1
ATOM 795 O O . THR A 1 99 ? 11.208 5.900 -15.010 1.00 88.75 99 THR A O 1
ATOM 798 N N . GLN A 1 100 ? 12.908 5.810 -16.480 1.00 86.56 100 GLN A N 1
ATOM 799 C CA . GLN A 1 100 ? 12.361 4.764 -17.350 1.00 86.56 100 GLN A CA 1
ATOM 800 C C . GLN A 1 100 ? 12.570 3.344 -16.808 1.00 86.56 100 GLN A C 1
ATOM 802 O O . GLN A 1 100 ? 12.012 2.393 -17.359 1.00 86.56 100 GLN A O 1
ATOM 807 N N . ILE A 1 101 ? 13.359 3.194 -15.741 1.00 86.88 101 ILE A N 1
ATOM 808 C CA . ILE A 1 101 ? 13.573 1.930 -15.038 1.00 86.88 101 ILE A CA 1
ATOM 809 C C . ILE A 1 101 ? 12.776 1.972 -13.736 1.00 86.88 101 ILE A C 1
ATOM 811 O O . ILE A 1 101 ? 12.843 2.938 -12.977 1.00 86.88 101 ILE A O 1
ATOM 815 N N . PHE A 1 102 ? 12.006 0.919 -13.469 1.00 87.00 102 PHE A N 1
ATOM 816 C CA . PHE A 1 102 ? 11.259 0.808 -12.221 1.00 87.00 102 PHE A CA 1
ATOM 817 C C . PHE A 1 102 ? 12.212 0.723 -11.017 1.00 87.00 102 PHE A C 1
ATOM 819 O O . PHE A 1 102 ? 13.138 -0.100 -10.993 1.00 87.00 102 PHE A O 1
ATOM 826 N N . ALA A 1 103 ? 11.969 1.547 -9.997 1.00 90.44 103 ALA A N 1
ATOM 827 C CA . ALA A 1 103 ? 12.785 1.657 -8.789 1.00 90.44 103 ALA A CA 1
ATOM 828 C C . ALA A 1 103 ? 12.571 0.466 -7.824 1.00 90.44 103 ALA A C 1
ATOM 830 O O . ALA A 1 103 ? 12.185 0.623 -6.663 1.00 90.44 103 ALA A O 1
ATOM 831 N N . HIS A 1 104 ? 12.824 -0.755 -8.305 1.00 90.38 104 HIS A N 1
ATOM 832 C CA . HIS A 1 104 ? 12.459 -2.010 -7.642 1.00 90.38 104 HIS A CA 1
ATOM 833 C C . HIS A 1 104 ? 13.042 -2.169 -6.231 1.00 90.38 104 HIS A C 1
ATOM 835 O O . HIS A 1 104 ? 12.342 -2.649 -5.348 1.00 90.38 104 HIS A O 1
ATOM 841 N N . ARG A 1 105 ? 14.295 -1.761 -5.968 1.00 91.19 105 ARG A N 1
ATOM 842 C CA . ARG A 1 105 ? 14.872 -1.929 -4.612 1.00 91.19 105 ARG A CA 1
ATOM 843 C C . ARG A 1 105 ? 14.213 -0.987 -3.611 1.00 91.19 105 ARG A C 1
ATOM 845 O O . ARG A 1 105 ? 13.951 -1.407 -2.489 1.00 91.19 105 ARG A O 1
ATOM 852 N N . SER A 1 106 ? 13.919 0.251 -4.016 1.00 93.81 106 SER A N 1
ATOM 853 C CA . SER A 1 106 ? 13.165 1.181 -3.169 1.00 93.81 106 SER A CA 1
ATOM 854 C C . SER A 1 106 ? 11.751 0.660 -2.899 1.00 93.81 106 SER A C 1
ATOM 856 O O . SER A 1 106 ? 11.300 0.682 -1.756 1.00 93.81 106 SER A O 1
ATOM 858 N N . TYR A 1 107 ? 11.103 0.081 -3.915 1.00 94.25 107 TYR A N 1
ATOM 859 C CA . TYR A 1 107 ? 9.796 -0.552 -3.783 1.00 94.25 107 TYR A CA 1
ATOM 860 C C . TYR A 1 107 ? 9.822 -1.731 -2.799 1.00 94.25 107 TYR A C 1
ATOM 862 O O . TYR A 1 107 ? 9.018 -1.761 -1.872 1.00 94.25 107 TYR A O 1
ATOM 870 N N . LEU A 1 108 ? 10.779 -2.658 -2.929 1.00 95.12 108 LEU A N 1
ATOM 871 C CA . LEU A 1 108 ? 10.944 -3.799 -2.016 1.00 95.12 108 LEU A CA 1
ATOM 872 C C . LEU A 1 108 ? 11.201 -3.356 -0.570 1.00 95.12 108 LEU A C 1
ATOM 874 O O . LEU A 1 108 ? 10.599 -3.899 0.357 1.00 95.12 108 LEU A O 1
ATOM 878 N N . PHE A 1 109 ? 12.055 -2.347 -0.378 1.00 96.06 109 PHE A N 1
ATOM 879 C CA . PHE A 1 109 ? 12.296 -1.759 0.939 1.00 96.06 109 PHE A CA 1
ATOM 880 C C . PHE A 1 109 ? 11.010 -1.169 1.529 1.00 96.06 109 PHE A C 1
ATOM 882 O O . PHE A 1 109 ? 10.655 -1.477 2.666 1.00 96.06 109 PHE A O 1
ATOM 889 N N . GLY A 1 110 ? 10.271 -0.385 0.740 1.00 95.81 110 GLY A N 1
ATOM 890 C CA . GLY A 1 110 ? 8.981 0.164 1.149 1.00 95.81 110 GLY A CA 1
ATOM 891 C C . GLY A 1 110 ? 7.979 -0.931 1.526 1.00 95.81 110 GLY A C 1
ATOM 892 O O . GLY A 1 110 ? 7.333 -0.832 2.568 1.00 95.81 110 GLY A O 1
ATOM 893 N N . CYS A 1 111 ? 7.888 -2.009 0.738 1.00 96.50 111 CYS A N 1
ATOM 894 C CA . CYS A 1 111 ? 7.014 -3.150 1.028 1.00 96.50 111 CYS A CA 1
ATOM 895 C C . CYS A 1 111 ? 7.329 -3.751 2.402 1.00 96.50 111 CYS A C 1
ATOM 897 O O . CYS A 1 111 ? 6.422 -3.951 3.208 1.00 96.50 111 CYS A O 1
ATOM 899 N N . ALA A 1 112 ? 8.611 -3.992 2.692 1.00 96.50 112 ALA A N 1
ATOM 900 C CA . ALA A 1 112 ? 9.043 -4.520 3.983 1.00 96.50 112 ALA A CA 1
ATOM 901 C C . ALA A 1 112 ? 8.683 -3.572 5.140 1.00 96.50 112 ALA A C 1
ATOM 903 O O . ALA A 1 112 ? 8.165 -4.021 6.162 1.00 96.50 112 ALA A O 1
ATOM 904 N N . VAL A 1 113 ? 8.885 -2.261 4.964 1.00 96.12 113 VAL A N 1
ATOM 905 C CA . VAL A 1 113 ? 8.499 -1.250 5.960 1.00 96.12 113 VAL A CA 1
ATOM 906 C C . VAL A 1 113 ? 6.994 -1.287 6.227 1.00 96.12 113 VAL A C 1
ATOM 908 O O . VAL A 1 113 ? 6.589 -1.394 7.382 1.00 96.12 113 VAL A O 1
ATOM 911 N N . ILE A 1 114 ? 6.156 -1.258 5.188 1.00 97.06 114 ILE A N 1
ATOM 912 C CA . ILE A 1 114 ? 4.696 -1.309 5.345 1.00 97.06 114 ILE A CA 1
ATOM 913 C C . ILE A 1 114 ? 4.253 -2.595 6.051 1.00 97.06 114 ILE A C 1
ATOM 915 O O . ILE A 1 114 ? 3.426 -2.533 6.960 1.00 97.06 114 ILE A O 1
ATOM 919 N N . VAL A 1 115 ? 4.835 -3.747 5.709 1.00 97.44 115 VAL A N 1
ATOM 920 C CA . VAL A 1 115 ? 4.544 -5.015 6.396 1.00 97.44 115 VAL A CA 1
ATOM 921 C C . VAL A 1 115 ? 4.843 -4.912 7.893 1.00 97.44 115 VAL A C 1
ATOM 923 O O . VAL A 1 115 ? 3.984 -5.248 8.707 1.00 97.44 115 VAL A O 1
ATOM 926 N N . LEU A 1 116 ? 6.019 -4.406 8.275 1.00 95.69 116 LEU A N 1
ATOM 927 C CA . LEU A 1 116 ? 6.396 -4.249 9.684 1.00 95.69 116 LEU A CA 1
ATOM 928 C C . LEU A 1 116 ? 5.455 -3.294 10.432 1.00 95.69 116 LEU A C 1
ATOM 930 O O . LEU A 1 116 ? 5.048 -3.578 11.560 1.00 95.69 116 LEU A O 1
ATOM 934 N N . LEU A 1 117 ? 5.063 -2.190 9.794 1.00 95.50 117 LEU A N 1
ATOM 935 C CA . LEU A 1 117 ? 4.145 -1.211 10.375 1.00 95.50 117 LEU A CA 1
ATOM 936 C C . LEU A 1 117 ? 2.755 -1.799 10.639 1.00 95.50 117 LEU A C 1
ATOM 938 O O . LEU A 1 117 ? 2.191 -1.589 11.714 1.00 95.50 117 LEU A O 1
ATOM 942 N N . PHE A 1 118 ? 2.205 -2.562 9.697 1.00 96.44 118 PHE A N 1
ATOM 943 C CA . PHE A 1 118 ? 0.886 -3.174 9.867 1.00 96.44 118 PHE A CA 1
ATOM 944 C C . PHE A 1 118 ? 0.915 -4.432 10.744 1.00 96.44 118 PHE A C 1
ATOM 946 O O . PHE A 1 118 ? -0.079 -4.720 11.409 1.00 96.44 118 PHE A O 1
ATOM 953 N N . LEU A 1 119 ? 2.051 -5.130 10.851 1.00 95.94 119 LEU A N 1
ATOM 954 C CA . LEU A 1 119 ? 2.247 -6.140 11.897 1.00 95.94 119 LEU A CA 1
ATOM 955 C C . LEU A 1 119 ? 2.153 -5.507 13.288 1.00 95.94 119 LEU A C 1
ATOM 957 O O . LEU A 1 119 ? 1.473 -6.055 14.156 1.00 95.94 119 LEU A O 1
ATOM 961 N N . ASN A 1 120 ? 2.759 -4.331 13.489 1.00 94.00 120 ASN A N 1
ATOM 962 C CA . ASN A 1 120 ? 2.634 -3.599 14.751 1.00 94.00 120 ASN A CA 1
ATOM 963 C C . ASN A 1 120 ? 1.169 -3.247 15.067 1.00 94.00 120 ASN A C 1
ATOM 965 O O . ASN A 1 120 ? 0.704 -3.483 16.180 1.00 94.00 120 ASN A O 1
ATOM 969 N N . VAL A 1 121 ? 0.405 -2.782 14.068 1.00 94.44 121 VAL A N 1
ATOM 970 C CA . VAL A 1 121 ? -1.037 -2.511 14.228 1.00 94.44 121 VAL A CA 1
ATOM 971 C C . VAL A 1 121 ? -1.804 -3.769 14.647 1.00 94.44 121 VAL A C 1
ATOM 973 O O . VAL A 1 121 ? -2.679 -3.683 15.511 1.00 94.44 121 VAL A O 1
ATOM 976 N N . ILE A 1 122 ? -1.480 -4.946 14.099 1.00 94.69 122 ILE A N 1
ATOM 977 C CA . ILE A 1 122 ? -2.086 -6.214 14.538 1.00 94.69 122 ILE A CA 1
ATOM 978 C C . ILE A 1 122 ? -1.753 -6.503 16.003 1.00 94.69 122 ILE A C 1
ATOM 980 O O . ILE A 1 122 ? -2.664 -6.811 16.774 1.00 94.69 122 ILE A O 1
ATOM 984 N N . PHE A 1 123 ? -0.486 -6.381 16.407 1.00 93.00 123 PHE A N 1
ATOM 985 C CA . PHE A 1 123 ? -0.080 -6.610 17.797 1.00 93.00 123 PHE A CA 1
ATOM 986 C C . PHE A 1 123 ? -0.821 -5.688 18.773 1.00 93.00 123 PHE A C 1
ATOM 988 O O . PHE A 1 123 ? -1.330 -6.159 19.796 1.00 93.00 123 PHE A O 1
ATOM 995 N N . ASP A 1 124 ? -0.947 -4.405 18.439 1.00 91.19 124 ASP A N 1
ATOM 996 C CA . ASP A 1 124 ? -1.706 -3.437 19.233 1.00 91.19 124 ASP A CA 1
ATOM 997 C C . ASP A 1 124 ? -3.203 -3.763 19.263 1.00 91.19 124 ASP A C 1
ATOM 999 O O . ASP A 1 124 ? -3.839 -3.708 20.320 1.00 91.19 124 ASP A O 1
ATOM 1003 N N . THR A 1 125 ? -3.770 -4.163 18.123 1.00 92.06 125 THR A N 1
ATOM 1004 C CA . THR A 1 125 ? -5.190 -4.525 17.998 1.00 92.06 125 THR A CA 1
ATOM 1005 C C . THR A 1 125 ? -5.534 -5.753 18.843 1.00 92.06 125 THR A C 1
ATOM 1007 O O . THR A 1 125 ? -6.583 -5.772 19.488 1.00 92.06 125 THR A O 1
ATOM 1010 N N . ILE A 1 126 ? -4.647 -6.752 18.900 1.00 91.31 126 ILE A N 1
ATOM 1011 C CA . ILE A 1 126 ? -4.822 -7.962 19.720 1.00 91.31 126 ILE A CA 1
ATOM 1012 C C . ILE A 1 126 ? -4.730 -7.635 21.218 1.00 91.31 126 ILE A C 1
ATOM 1014 O O . ILE A 1 126 ? -5.491 -8.180 22.017 1.00 91.31 126 ILE A O 1
ATOM 1018 N N . ARG A 1 127 ? -3.819 -6.738 21.614 1.00 89.94 127 ARG A N 1
ATOM 1019 C CA . ARG A 1 127 ? -3.636 -6.331 23.022 1.00 89.94 127 ARG A CA 1
ATOM 1020 C C . ARG A 1 127 ? -4.712 -5.362 23.517 1.00 89.94 127 ARG A C 1
ATOM 1022 O O . ARG A 1 127 ? -4.964 -5.276 24.718 1.00 89.94 127 ARG A O 1
ATOM 1029 N N . SER A 1 128 ? -5.339 -4.632 22.603 1.00 87.94 128 SER A N 1
ATOM 1030 C CA . SER A 1 128 ? -6.408 -3.678 22.882 1.00 87.94 128 SER A CA 1
ATOM 1031 C C . SER A 1 128 ? -7.669 -4.362 23.428 1.00 87.94 128 SER A C 1
ATOM 1033 O O . SER A 1 128 ? -8.173 -5.331 22.856 1.00 87.94 128 SER A O 1
ATOM 1035 N N . ARG A 1 129 ? -8.234 -3.807 24.511 1.00 82.81 129 ARG A N 1
ATOM 1036 C CA . ARG A 1 129 ? -9.553 -4.182 25.068 1.00 82.81 129 ARG A CA 1
ATOM 1037 C C . ARG A 1 129 ? -10.704 -3.302 24.553 1.00 82.81 129 ARG A C 1
ATOM 1039 O O . ARG A 1 129 ? -11.782 -3.321 25.137 1.00 82.81 129 ARG A O 1
ATOM 1046 N N . GLY A 1 130 ? -10.469 -2.508 23.508 1.00 81.25 130 GLY A N 1
ATOM 1047 C CA . GLY A 1 130 ? -11.458 -1.575 22.965 1.00 81.25 130 GLY A CA 1
ATOM 1048 C C . GLY A 1 130 ? -12.631 -2.247 22.243 1.00 81.25 130 GLY A C 1
ATOM 1049 O O . GLY A 1 130 ? -12.796 -3.471 22.262 1.00 81.25 130 GLY A O 1
ATOM 1050 N N . ASP A 1 131 ? -13.425 -1.417 21.566 1.00 86.38 131 ASP A N 1
ATOM 1051 C CA . ASP A 1 131 ? -14.572 -1.837 20.757 1.00 86.38 131 ASP A CA 1
ATOM 1052 C C . ASP A 1 131 ? -14.208 -3.004 19.815 1.00 86.38 131 ASP A C 1
ATOM 1054 O O . ASP A 1 131 ? -13.187 -2.989 19.118 1.00 86.38 131 ASP A O 1
ATOM 1058 N N . LYS A 1 132 ? -15.029 -4.058 19.840 1.00 87.25 132 LYS A N 1
ATOM 1059 C CA . LYS A 1 132 ? -14.839 -5.268 19.035 1.00 87.25 132 LYS A CA 1
ATOM 1060 C C . LYS A 1 132 ? -14.944 -4.961 17.541 1.00 87.25 132 LYS A C 1
ATOM 1062 O O . LYS A 1 132 ? -14.149 -5.507 16.776 1.00 87.25 132 LYS A O 1
ATOM 1067 N N . ASP A 1 133 ? -15.851 -4.074 17.145 1.00 85.69 133 ASP A N 1
ATOM 1068 C CA . ASP A 1 133 ? -16.098 -3.776 15.733 1.00 85.69 133 ASP A CA 1
ATOM 1069 C C . ASP A 1 133 ? -14.942 -2.962 15.142 1.00 85.69 133 ASP A C 1
ATOM 1071 O O . ASP A 1 133 ? -14.411 -3.299 14.081 1.00 85.69 133 ASP A O 1
ATOM 1075 N N . ALA A 1 134 ? -14.456 -1.960 15.882 1.00 86.00 134 ALA A N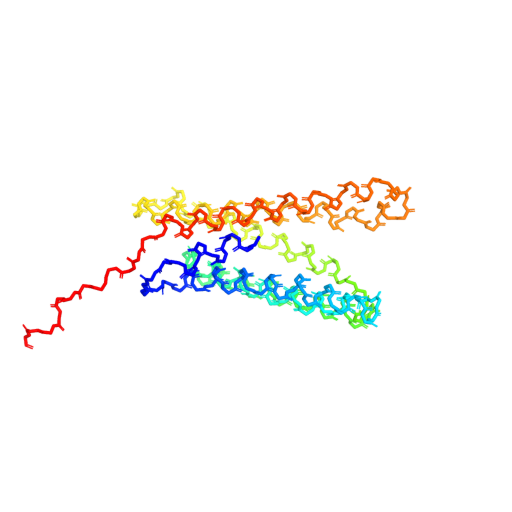 1
ATOM 1076 C CA . ALA A 1 134 ? -13.270 -1.195 15.501 1.00 86.00 134 ALA A CA 1
ATOM 1077 C C . ALA A 1 134 ? -12.018 -2.085 15.390 1.00 86.00 134 ALA A C 1
ATOM 1079 O O . ALA A 1 134 ? -11.250 -1.970 14.433 1.00 86.00 134 ALA A O 1
ATOM 1080 N N . ARG A 1 135 ? -11.823 -3.023 16.329 1.00 89.31 135 ARG A N 1
ATOM 1081 C CA . ARG A 1 135 ? -10.706 -3.981 16.267 1.00 89.31 135 ARG A CA 1
ATOM 1082 C C . ARG A 1 135 ? -10.802 -4.902 15.055 1.00 89.31 135 ARG A C 1
ATOM 1084 O O . ARG A 1 135 ? -9.783 -5.147 14.414 1.00 89.31 135 ARG A O 1
ATOM 1091 N N . LEU A 1 136 ? -11.999 -5.382 14.718 1.00 91.00 136 LEU A N 1
ATOM 1092 C CA . LEU A 1 136 ? -12.203 -6.214 13.533 1.00 91.00 136 LEU A CA 1
ATOM 1093 C C . LEU A 1 136 ? -11.823 -5.455 12.255 1.00 91.00 136 LEU A C 1
ATOM 1095 O O . LEU A 1 136 ? -11.075 -5.986 11.439 1.00 91.00 136 LEU A O 1
ATOM 1099 N N . VAL A 1 137 ? -12.268 -4.203 12.110 1.00 91.56 137 VAL A N 1
ATOM 1100 C CA . VAL A 1 137 ? -11.902 -3.346 10.969 1.00 91.56 137 VAL A CA 1
ATOM 1101 C C . VAL A 1 137 ? -10.381 -3.184 10.865 1.00 91.56 137 VAL A C 1
ATOM 1103 O O . VAL A 1 137 ? -9.806 -3.450 9.807 1.00 91.56 137 VAL A O 1
ATOM 1106 N N . ASN A 1 138 ? -9.714 -2.823 11.963 1.00 92.69 138 ASN A N 1
ATOM 1107 C CA . ASN A 1 138 ? -8.261 -2.624 11.989 1.00 92.69 138 ASN A CA 1
ATOM 1108 C C . ASN A 1 138 ? -7.493 -3.903 11.640 1.00 92.69 138 ASN A C 1
ATOM 1110 O O . ASN A 1 138 ? -6.502 -3.856 10.905 1.00 92.69 138 ASN A O 1
ATOM 1114 N N . TYR A 1 139 ? -7.964 -5.047 12.139 1.00 93.81 139 TYR A N 1
ATOM 1115 C CA . TYR A 1 139 ? -7.369 -6.350 11.867 1.00 93.81 139 TYR A CA 1
ATOM 1116 C C . TYR A 1 139 ? -7.486 -6.716 10.385 1.00 93.81 139 TYR A C 1
ATOM 1118 O O . TYR A 1 139 ? -6.491 -7.070 9.756 1.00 93.81 139 TYR A O 1
ATOM 1126 N N . VAL A 1 140 ? -8.678 -6.564 9.803 1.00 94.69 140 VAL A N 1
ATOM 1127 C CA . VAL A 1 140 ? -8.940 -6.882 8.393 1.00 94.69 140 VAL A CA 1
ATOM 1128 C C . VAL A 1 140 ? -8.100 -6.010 7.456 1.00 94.69 140 VAL A C 1
ATOM 1130 O O . VAL A 1 140 ? -7.484 -6.540 6.530 1.00 94.69 140 VAL A O 1
ATOM 1133 N N . ILE A 1 141 ? -8.022 -4.696 7.705 1.00 94.56 141 ILE A N 1
ATOM 1134 C CA . ILE A 1 141 ? -7.173 -3.790 6.910 1.00 94.56 141 ILE A CA 1
ATOM 1135 C C . ILE A 1 141 ? -5.713 -4.233 7.003 1.00 94.56 141 ILE A C 1
ATOM 1137 O O . ILE A 1 141 ? -5.038 -4.352 5.982 1.00 94.56 141 ILE A O 1
ATOM 1141 N N . SER A 1 142 ? -5.231 -4.519 8.213 1.00 95.94 142 SER A N 1
ATOM 1142 C CA . SER A 1 142 ? -3.838 -4.914 8.418 1.00 95.94 142 SER A CA 1
ATOM 1143 C C . SER A 1 142 ? -3.484 -6.219 7.721 1.00 95.94 142 SER A C 1
ATOM 1145 O O . SER A 1 142 ? -2.473 -6.274 7.025 1.00 95.94 142 SER A O 1
ATOM 1147 N N . ILE A 1 143 ? -4.334 -7.242 7.828 1.00 96.56 143 ILE A N 1
ATOM 1148 C CA . ILE A 1 143 ? -4.138 -8.511 7.117 1.00 96.56 143 ILE A CA 1
ATOM 1149 C C . ILE A 1 143 ? -4.148 -8.290 5.605 1.00 96.56 143 ILE A C 1
ATOM 1151 O O . ILE A 1 143 ? -3.261 -8.790 4.917 1.00 96.56 143 ILE A O 1
ATOM 1155 N N . SER A 1 144 ? -5.087 -7.497 5.086 1.00 95.62 144 SER A N 1
ATOM 1156 C CA . SER A 1 144 ? -5.141 -7.171 3.659 1.00 95.62 144 SER A CA 1
ATOM 1157 C C . SER A 1 144 ? -3.844 -6.538 3.158 1.00 95.62 144 SER A C 1
ATOM 1159 O O . SER A 1 144 ? -3.375 -6.875 2.071 1.00 95.62 144 SER A O 1
ATOM 1161 N N . VAL A 1 145 ? -3.291 -5.595 3.920 1.00 96.06 145 VAL A N 1
ATOM 1162 C CA . VAL A 1 145 ? -2.060 -4.884 3.567 1.00 96.06 145 VAL A CA 1
ATOM 1163 C C . VAL A 1 145 ? -0.858 -5.825 3.656 1.00 96.06 145 VAL A C 1
ATOM 1165 O O . VAL A 1 145 ? -0.070 -5.886 2.715 1.00 96.06 145 VAL A O 1
ATOM 1168 N N . ILE A 1 146 ? -0.744 -6.604 4.733 1.00 97.25 146 ILE A N 1
ATOM 1169 C CA . ILE A 1 146 ? 0.354 -7.560 4.928 1.00 97.25 146 ILE A CA 1
ATOM 1170 C C . ILE A 1 146 ? 0.359 -8.609 3.822 1.00 97.25 146 ILE A C 1
ATOM 1172 O O . ILE A 1 146 ? 1.386 -8.786 3.179 1.00 97.25 146 ILE A O 1
ATOM 1176 N N . VAL A 1 147 ? -0.772 -9.268 3.552 1.00 96.12 147 VAL A N 1
ATOM 1177 C CA . VAL A 1 147 ? -0.865 -10.301 2.506 1.00 96.12 147 VAL A CA 1
ATOM 1178 C C . VAL A 1 147 ? -0.448 -9.733 1.152 1.00 96.12 147 VAL A C 1
ATOM 1180 O O . VAL A 1 147 ? 0.344 -10.356 0.447 1.00 96.12 147 VAL A O 1
ATOM 1183 N N . PHE A 1 148 ? -0.921 -8.530 0.817 1.00 95.62 148 PHE A N 1
ATOM 1184 C CA . PHE A 1 148 ? -0.549 -7.866 -0.425 1.00 95.62 148 PHE A CA 1
ATOM 1185 C C . PHE A 1 148 ? 0.959 -7.595 -0.490 1.00 95.62 148 PHE A C 1
ATOM 1187 O O . PHE A 1 148 ? 1.635 -8.155 -1.348 1.00 95.62 148 PHE A O 1
ATOM 1194 N N . TYR A 1 149 ? 1.516 -6.794 0.425 1.00 95.62 149 TYR A N 1
ATOM 1195 C CA . TYR A 1 149 ? 2.920 -6.372 0.344 1.00 95.62 149 TYR A CA 1
ATOM 1196 C C . TYR A 1 149 ? 3.920 -7.503 0.621 1.00 95.62 149 TYR A C 1
ATOM 1198 O O . TYR A 1 149 ? 4.985 -7.520 0.008 1.00 95.62 149 TYR A O 1
ATOM 1206 N N . CYS A 1 150 ? 3.586 -8.488 1.462 1.00 95.75 150 CYS A N 1
ATOM 1207 C CA . CYS A 1 150 ? 4.395 -9.702 1.599 1.00 95.75 150 CYS A CA 1
ATOM 1208 C C . CYS A 1 150 ? 4.451 -10.493 0.295 1.00 95.75 150 CYS A C 1
ATOM 1210 O O . CYS A 1 150 ? 5.502 -11.045 -0.004 1.00 95.75 150 CYS A O 1
ATOM 1212 N N . GLY A 1 151 ? 3.362 -10.544 -0.477 1.00 94.06 151 GLY A N 1
ATOM 1213 C CA . GLY A 1 151 ? 3.347 -11.173 -1.798 1.00 94.06 151 GLY A CA 1
ATOM 1214 C C . GLY A 1 151 ? 4.124 -10.380 -2.856 1.00 94.06 151 GLY A C 1
ATOM 1215 O O . GLY A 1 151 ? 4.756 -10.975 -3.728 1.00 94.06 151 GLY A O 1
ATOM 1216 N N . GLN A 1 152 ? 4.154 -9.048 -2.739 1.00 92.81 152 GLN A N 1
ATOM 1217 C CA . GLN A 1 152 ? 4.915 -8.171 -3.637 1.00 92.81 152 GLN A CA 1
ATOM 1218 C C . GLN A 1 152 ? 6.437 -8.350 -3.512 1.00 92.81 152 GLN A C 1
ATOM 1220 O O . GLN A 1 152 ? 7.152 -8.246 -4.509 1.00 92.81 152 GLN A O 1
ATOM 1225 N N . ILE A 1 153 ? 6.947 -8.654 -2.311 1.00 93.62 153 ILE A N 1
ATOM 1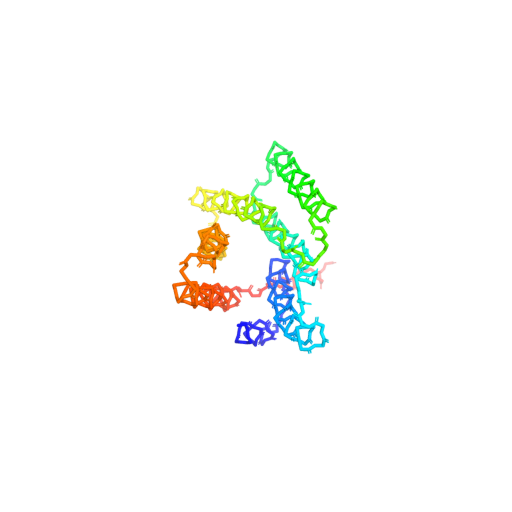226 C CA . ILE A 1 153 ? 8.388 -8.836 -2.066 1.00 93.62 153 ILE A CA 1
ATOM 1227 C C . ILE A 1 153 ? 9.000 -9.955 -2.932 1.00 93.62 153 ILE A C 1
ATOM 1229 O O . ILE A 1 153 ? 9.926 -9.663 -3.691 1.00 93.62 153 ILE A O 1
ATOM 1233 N N . PRO A 1 154 ? 8.533 -11.219 -2.878 1.00 90.12 154 PRO A N 1
ATOM 1234 C CA . PRO A 1 154 ? 9.066 -12.272 -3.733 1.00 90.12 154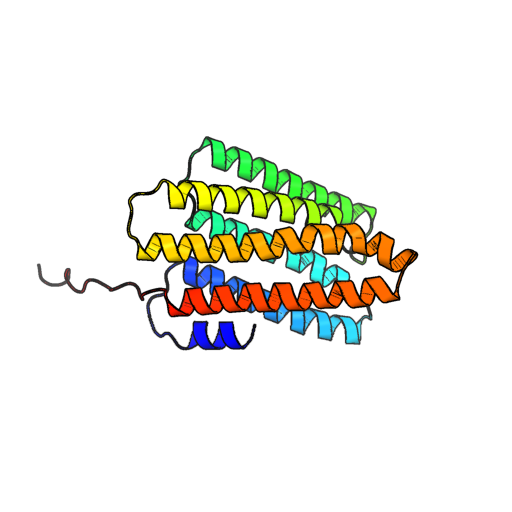 PRO A CA 1
ATOM 1235 C C . PRO A 1 154 ? 8.725 -12.027 -5.206 1.00 90.12 154 PRO A C 1
ATOM 1237 O O . PRO A 1 154 ? 9.579 -12.276 -6.053 1.00 90.12 154 PRO A O 1
ATOM 1240 N N . LEU A 1 155 ? 7.539 -11.486 -5.524 1.00 90.38 155 LEU A N 1
ATOM 1241 C CA . LEU A 1 155 ? 7.156 -11.156 -6.900 1.00 90.38 155 LEU A CA 1
ATOM 1242 C C . LEU A 1 155 ? 8.213 -10.262 -7.559 1.00 90.38 155 LEU A C 1
ATOM 1244 O O . LEU A 1 155 ? 8.833 -10.663 -8.540 1.00 90.38 155 LEU A O 1
ATOM 1248 N N . PHE A 1 156 ? 8.464 -9.081 -6.993 1.00 88.62 156 PHE A N 1
ATOM 1249 C CA . PHE A 1 156 ? 9.405 -8.110 -7.553 1.00 88.62 156 PHE A CA 1
ATOM 1250 C C . PHE A 1 156 ? 10.874 -8.447 -7.269 1.00 88.62 156 PHE A C 1
ATOM 1252 O O . PHE A 1 156 ? 11.750 -8.032 -8.028 1.00 88.62 156 PHE A O 1
ATOM 1259 N N . GLY A 1 157 ? 11.160 -9.226 -6.222 1.00 87.25 157 GLY A N 1
ATOM 1260 C CA . GLY A 1 157 ? 12.502 -9.723 -5.918 1.00 87.25 157 GLY A CA 1
ATOM 1261 C C . GLY A 1 157 ? 12.999 -10.738 -6.948 1.00 87.25 157 GLY A C 1
ATOM 1262 O O . GLY A 1 157 ? 14.149 -10.663 -7.381 1.00 87.25 157 GLY A O 1
ATOM 1263 N N . PHE A 1 158 ? 12.127 -11.646 -7.396 1.00 87.75 158 PHE A N 1
ATOM 1264 C CA . PHE A 1 158 ? 12.474 -12.655 -8.400 1.00 87.75 158 PHE A CA 1
ATOM 1265 C C . PHE A 1 158 ? 12.214 -12.208 -9.840 1.00 87.75 158 PHE A C 1
ATOM 1267 O O . PHE A 1 158 ? 12.760 -12.822 -10.757 1.00 87.75 158 PHE A O 1
ATOM 1274 N N . LEU A 1 159 ? 11.436 -11.141 -10.063 1.00 83.69 159 LEU A N 1
ATOM 1275 C CA . LEU A 1 159 ? 10.999 -10.724 -11.400 1.00 83.69 159 LEU A CA 1
ATOM 1276 C C . LEU A 1 159 ? 12.159 -10.546 -12.388 1.00 83.69 159 LEU A C 1
ATOM 1278 O O . LEU A 1 159 ? 12.113 -11.077 -13.494 1.00 83.69 159 LEU A O 1
ATOM 1282 N N . ASN A 1 160 ? 13.223 -9.847 -11.983 1.00 77.75 160 ASN A N 1
ATOM 1283 C CA . ASN A 1 160 ? 14.373 -9.588 -12.855 1.00 77.75 160 ASN A CA 1
ATOM 1284 C C . ASN A 1 160 ? 15.125 -10.880 -13.208 1.00 77.75 160 ASN A C 1
ATOM 1286 O O . ASN A 1 160 ? 15.469 -11.105 -14.367 1.00 77.75 160 ASN A O 1
ATOM 1290 N N . MET A 1 161 ? 15.329 -11.757 -12.221 1.00 85.75 161 MET A N 1
ATOM 1291 C CA . MET A 1 161 ? 15.984 -13.051 -12.420 1.00 85.75 161 MET A CA 1
ATOM 1292 C C . MET A 1 161 ? 15.151 -13.961 -13.334 1.00 85.75 161 MET A C 1
ATOM 1294 O O . MET A 1 161 ? 15.698 -14.611 -14.226 1.00 85.75 161 MET A O 1
ATOM 1298 N N . LEU A 1 162 ? 13.834 -14.005 -13.131 1.00 86.81 162 LEU A N 1
ATOM 1299 C CA . LEU A 1 162 ? 12.921 -14.846 -13.900 1.00 86.81 162 LEU A CA 1
ATOM 1300 C C . LEU A 1 162 ? 12.705 -14.321 -15.318 1.00 86.81 162 LEU A C 1
ATOM 1302 O O . LEU A 1 162 ? 12.634 -15.122 -16.243 1.00 86.81 162 LEU A O 1
ATOM 1306 N N . ASN A 1 163 ? 12.667 -13.005 -15.520 1.00 83.31 163 ASN A N 1
ATOM 1307 C CA . ASN A 1 163 ? 12.610 -12.420 -16.860 1.00 83.31 163 ASN A CA 1
ATOM 1308 C C . ASN A 1 163 ? 13.840 -12.780 -17.699 1.00 83.31 163 ASN A C 1
ATOM 1310 O O . ASN A 1 163 ? 13.690 -13.077 -18.881 1.00 83.31 163 ASN A O 1
ATOM 1314 N N . ALA A 1 164 ? 15.031 -12.788 -17.094 1.00 86.19 164 ALA A N 1
ATOM 1315 C CA . ALA A 1 164 ? 16.269 -13.109 -17.798 1.00 86.19 164 ALA A CA 1
ATOM 1316 C C . ALA A 1 164 ? 16.420 -14.612 -18.094 1.00 86.19 164 ALA A C 1
ATOM 1318 O O . ALA A 1 164 ? 16.847 -14.980 -19.183 1.00 86.19 164 ALA A O 1
ATOM 1319 N N . ASN A 1 165 ? 16.066 -15.478 -17.137 1.00 92.00 165 ASN A N 1
ATOM 1320 C CA . ASN A 1 165 ? 16.391 -16.908 -17.212 1.00 92.00 165 ASN A CA 1
ATOM 1321 C C . ASN A 1 165 ? 15.189 -17.811 -17.550 1.00 92.00 165 ASN A C 1
ATOM 1323 O O . ASN A 1 165 ? 15.362 -18.867 -18.152 1.00 92.00 165 ASN A O 1
ATOM 1327 N N . PHE A 1 166 ? 13.963 -17.423 -17.173 1.00 92.75 166 PHE A N 1
ATOM 1328 C CA . PHE A 1 166 ? 12.766 -18.276 -17.244 1.00 92.75 166 PHE A CA 1
ATOM 1329 C C . PHE A 1 166 ? 11.492 -17.483 -17.624 1.00 92.75 166 PHE A C 1
ATOM 1331 O O . PHE A 1 166 ? 10.560 -17.362 -16.820 1.00 92.75 166 PHE A O 1
ATOM 1338 N N . PRO A 1 167 ? 11.370 -16.976 -18.867 1.00 86.94 167 PRO A N 1
ATOM 1339 C CA . PRO A 1 167 ? 10.297 -16.052 -19.260 1.00 86.94 167 PRO A CA 1
ATOM 1340 C C . PRO A 1 167 ? 8.883 -16.650 -19.162 1.00 86.94 167 PRO A C 1
ATOM 1342 O O . PRO A 1 167 ? 7.920 -15.934 -18.884 1.00 86.94 167 PRO A O 1
ATOM 1345 N N . LYS A 1 168 ? 8.730 -17.971 -19.343 1.00 88.94 168 LYS A N 1
ATOM 1346 C CA . LYS A 1 168 ? 7.441 -18.658 -19.131 1.00 88.94 168 LYS A CA 1
ATOM 1347 C C . LYS A 1 168 ? 7.006 -18.620 -17.662 1.00 88.94 168 LYS A C 1
ATOM 1349 O O . LYS A 1 168 ? 5.834 -18.379 -17.389 1.00 88.94 168 LYS A O 1
ATOM 1354 N N . LEU A 1 169 ? 7.945 -18.823 -16.736 1.00 87.00 169 LEU A N 1
ATOM 1355 C CA . LEU A 1 169 ? 7.678 -18.781 -15.298 1.00 87.00 169 LEU A CA 1
ATOM 1356 C C . LEU A 1 169 ? 7.395 -17.346 -14.837 1.00 87.00 169 LEU A C 1
ATOM 1358 O O . LEU A 1 169 ? 6.484 -17.129 -14.046 1.00 87.00 169 LEU A O 1
ATOM 1362 N N . SER A 1 170 ? 8.090 -16.357 -15.410 1.00 84.31 170 SER A N 1
ATOM 1363 C CA . SER A 1 170 ? 7.797 -14.938 -15.169 1.00 84.31 170 SER A CA 1
ATOM 1364 C C . SER A 1 170 ? 6.343 -14.574 -15.506 1.00 84.31 170 SER A C 1
ATOM 1366 O O . SER A 1 170 ? 5.652 -13.963 -14.692 1.00 84.31 170 SER A O 1
ATOM 1368 N N . LYS A 1 171 ? 5.814 -15.034 -16.652 1.00 84.00 171 LYS A N 1
ATOM 1369 C CA . LYS A 1 171 ? 4.396 -14.820 -17.007 1.00 84.00 171 LYS A CA 1
ATOM 1370 C C . LYS A 1 171 ? 3.427 -15.405 -15.976 1.00 84.00 171 LYS A C 1
ATOM 1372 O O . LYS A 1 171 ? 2.417 -14.781 -15.673 1.00 84.00 171 LYS A O 1
ATOM 1377 N N . GLN A 1 172 ? 3.721 -16.584 -15.427 1.00 86.38 172 GLN A N 1
ATOM 1378 C CA . GLN A 1 172 ? 2.895 -17.177 -14.368 1.00 86.38 172 GLN A CA 1
ATOM 1379 C C . GLN A 1 172 ? 2.982 -16.375 -13.066 1.00 86.38 172 GLN A C 1
ATOM 1381 O O . GLN A 1 172 ? 1.975 -16.208 -12.381 1.00 86.38 172 GLN A O 1
ATOM 1386 N N . LEU A 1 173 ? 4.159 -15.834 -12.752 1.00 84.00 173 LEU A N 1
ATOM 1387 C CA . LEU A 1 173 ? 4.371 -14.981 -11.589 1.00 84.00 173 LEU A CA 1
ATOM 1388 C C . LEU A 1 173 ? 3.517 -13.701 -11.656 1.00 84.00 173 LEU A C 1
ATOM 1390 O O . LEU A 1 173 ? 2.942 -13.298 -10.649 1.00 84.00 173 LEU A O 1
ATOM 1394 N N . PHE A 1 174 ? 3.332 -13.111 -12.842 1.00 81.88 174 PHE A N 1
ATOM 1395 C CA . PHE A 1 174 ? 2.422 -11.970 -13.025 1.00 81.88 174 PHE A CA 1
ATOM 1396 C C . PHE A 1 174 ? 0.960 -12.285 -12.663 1.00 81.88 174 PHE A C 1
ATOM 1398 O O . PHE A 1 174 ? 0.274 -11.418 -12.124 1.00 81.88 174 PHE A O 1
ATOM 1405 N N . ASN A 1 175 ? 0.483 -13.518 -12.868 1.00 85.50 175 ASN A N 1
ATOM 1406 C CA . ASN A 1 175 ? -0.875 -13.901 -12.455 1.00 85.50 175 ASN A CA 1
ATOM 1407 C C . ASN A 1 175 ? -1.047 -13.880 -10.928 1.00 85.50 175 ASN A C 1
ATOM 1409 O O . ASN A 1 175 ? -2.147 -13.628 -10.435 1.00 85.50 175 ASN A O 1
ATOM 1413 N N . ILE A 1 176 ? 0.034 -14.105 -10.171 1.00 86.94 176 ILE A N 1
ATOM 1414 C CA . ILE A 1 176 ? 0.007 -13.987 -8.709 1.00 86.94 176 ILE A CA 1
ATOM 1415 C C . ILE A 1 176 ? -0.255 -12.533 -8.304 1.00 86.94 176 ILE A C 1
ATOM 1417 O O . ILE A 1 176 ? -1.026 -12.311 -7.374 1.00 86.94 176 ILE A O 1
ATOM 1421 N N . ASN A 1 177 ? 0.291 -11.544 -9.026 1.00 87.31 177 ASN A N 1
ATOM 1422 C CA . ASN A 1 177 ? -0.009 -10.133 -8.758 1.00 87.31 177 ASN A CA 1
ATOM 1423 C C . ASN A 1 177 ? -1.513 -9.851 -8.842 1.00 87.31 177 ASN A C 1
ATOM 1425 O O . ASN A 1 177 ? -2.090 -9.266 -7.930 1.00 87.31 177 ASN A O 1
ATOM 1429 N N . PHE A 1 178 ? -2.160 -10.341 -9.900 1.00 87.00 178 PHE A N 1
ATOM 1430 C CA . PHE A 1 178 ? -3.597 -10.164 -10.093 1.00 87.00 178 PHE A CA 1
ATOM 1431 C C . PHE A 1 178 ? -4.413 -10.817 -8.966 1.00 87.00 178 PHE A C 1
ATOM 1433 O O . PHE A 1 178 ? -5.352 -10.221 -8.438 1.00 87.00 178 PHE A O 1
ATOM 1440 N N . ALA A 1 179 ? -4.018 -12.018 -8.529 1.00 89.88 179 ALA A N 1
ATOM 1441 C CA . ALA A 1 179 ? -4.652 -12.688 -7.396 1.00 89.88 179 ALA A CA 1
ATOM 1442 C C . ALA A 1 179 ? -4.480 -11.902 -6.079 1.00 89.88 179 ALA A C 1
ATOM 1444 O O . ALA A 1 179 ? -5.437 -11.774 -5.307 1.00 89.88 179 ALA A O 1
ATOM 1445 N N . LEU A 1 180 ? -3.292 -11.337 -5.829 1.00 91.56 180 LEU A N 1
ATOM 1446 C CA . LEU A 1 180 ? -3.014 -10.494 -4.660 1.00 91.56 180 LEU A CA 1
ATOM 1447 C C . LEU A 1 180 ? -3.838 -9.203 -4.682 1.00 91.56 180 LEU A C 1
ATOM 1449 O O . LEU A 1 180 ? -4.400 -8.818 -3.655 1.00 91.56 180 LEU A O 1
ATOM 1453 N N . GLU A 1 181 ? -3.949 -8.551 -5.838 1.00 90.00 181 GLU A N 1
ATOM 1454 C CA . GLU A 1 181 ? -4.771 -7.354 -6.023 1.00 90.00 181 GLU A CA 1
ATOM 1455 C C . GLU A 1 181 ? -6.247 -7.647 -5.763 1.00 90.00 181 GLU A C 1
ATOM 1457 O O . GLU A 1 181 ? -6.865 -6.969 -4.939 1.00 90.00 181 GLU A O 1
ATOM 1462 N N . ILE A 1 182 ? -6.810 -8.688 -6.388 1.00 90.88 182 ILE A N 1
ATOM 1463 C CA . ILE A 1 182 ? -8.194 -9.115 -6.133 1.00 90.88 182 ILE A CA 1
ATOM 1464 C C . ILE A 1 182 ? -8.409 -9.331 -4.638 1.00 90.88 182 ILE A C 1
ATOM 1466 O O . ILE A 1 182 ? -9.347 -8.775 -4.068 1.00 90.88 182 ILE A O 1
ATOM 1470 N N . THR A 1 183 ? -7.516 -10.085 -3.999 1.00 91.88 183 THR A N 1
ATOM 1471 C CA . THR A 1 183 ? -7.597 -10.389 -2.568 1.00 91.88 183 THR A CA 1
ATOM 1472 C C . THR A 1 183 ? -7.603 -9.106 -1.734 1.00 91.88 183 THR A C 1
ATOM 1474 O O . THR A 1 183 ? -8.510 -8.912 -0.922 1.00 91.88 183 THR A O 1
ATOM 1477 N N . ARG A 1 184 ? -6.668 -8.176 -1.984 1.00 92.31 184 ARG A N 1
ATOM 1478 C CA . ARG A 1 184 ? -6.609 -6.865 -1.312 1.00 92.31 184 ARG A CA 1
ATOM 1479 C C . ARG A 1 184 ? -7.922 -6.100 -1.463 1.00 92.31 184 ARG A C 1
ATOM 1481 O O . ARG A 1 184 ? -8.475 -5.621 -0.475 1.00 92.31 184 ARG A O 1
ATOM 1488 N N . TYR A 1 185 ? -8.459 -5.995 -2.675 1.00 89.94 185 TYR A N 1
ATOM 1489 C CA . TYR A 1 185 ? -9.682 -5.220 -2.901 1.00 89.94 185 TYR A CA 1
ATOM 1490 C C . TYR A 1 185 ? -10.945 -5.892 -2.368 1.00 89.94 185 TYR A C 1
ATOM 1492 O O . TYR A 1 185 ? -11.879 -5.179 -2.004 1.00 89.94 185 TYR A O 1
ATOM 1500 N N . LEU A 1 186 ? -10.983 -7.223 -2.269 1.00 92.12 186 LEU A N 1
ATOM 1501 C CA . LEU A 1 186 ? -12.065 -7.933 -1.584 1.00 92.12 186 LEU A CA 1
ATOM 1502 C C . LEU A 1 186 ? -12.072 -7.612 -0.088 1.00 92.12 186 LEU A C 1
ATOM 1504 O O . LEU A 1 186 ? -13.128 -7.295 0.459 1.00 92.12 186 LEU A O 1
ATOM 1508 N N . PHE A 1 187 ? -10.906 -7.603 0.562 1.00 93.19 187 PHE A N 1
ATOM 1509 C CA . PHE A 1 187 ? -10.809 -7.186 1.960 1.00 93.19 187 PHE A CA 1
ATOM 1510 C C . PHE A 1 187 ? -11.196 -5.718 2.156 1.00 93.19 187 PHE A C 1
ATOM 1512 O O . PHE A 1 187 ? -11.954 -5.412 3.073 1.00 93.19 187 PHE A O 1
ATOM 1519 N N . VAL A 1 188 ? -10.743 -4.809 1.287 1.00 90.12 188 VAL A N 1
ATOM 1520 C CA . VAL 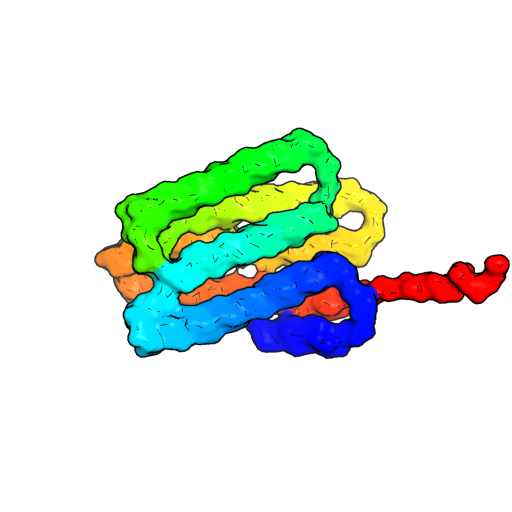A 1 188 ? -11.133 -3.387 1.358 1.00 90.12 188 VAL A CA 1
ATOM 1521 C C . VAL A 1 188 ? -12.645 -3.211 1.161 1.00 90.12 188 VAL A C 1
ATOM 1523 O O . VAL A 1 188 ? -13.279 -2.472 1.913 1.00 90.12 188 VAL A O 1
ATOM 1526 N N . ALA A 1 189 ? -13.255 -3.927 0.212 1.00 89.00 189 ALA A N 1
ATOM 1527 C CA . ALA A 1 189 ? -14.707 -3.918 0.026 1.00 89.00 189 ALA A CA 1
ATOM 1528 C C . ALA A 1 189 ? -15.443 -4.447 1.267 1.00 89.00 189 ALA A C 1
ATOM 1530 O O . ALA A 1 189 ? -16.431 -3.853 1.704 1.00 89.00 189 ALA A O 1
ATOM 1531 N N . TYR A 1 190 ? -14.936 -5.523 1.874 1.00 90.75 190 TYR A N 1
ATOM 1532 C CA . TYR A 1 190 ? -15.478 -6.058 3.119 1.00 90.75 190 TYR A CA 1
ATOM 1533 C C . TYR A 1 190 ? -15.374 -5.043 4.265 1.00 90.75 190 TYR A C 1
ATOM 1535 O O . TYR A 1 190 ? -16.347 -4.843 4.989 1.00 90.75 190 TYR A O 1
ATOM 1543 N N . VAL A 1 191 ? -14.256 -4.319 4.378 1.00 90.44 191 VAL A N 1
ATOM 1544 C CA . VAL A 1 191 ? -14.087 -3.220 5.343 1.00 90.44 191 VAL A CA 1
ATOM 1545 C C . VAL A 1 191 ? -15.133 -2.131 5.128 1.00 90.44 191 VAL A C 1
ATOM 1547 O O . VAL A 1 191 ? -15.772 -1.711 6.094 1.00 90.44 191 VAL A O 1
ATOM 1550 N N . PHE A 1 192 ? -15.362 -1.689 3.889 1.00 88.00 192 PHE A N 1
ATOM 1551 C CA . PHE A 1 192 ? -16.424 -0.720 3.596 1.00 88.00 192 PHE A CA 1
ATOM 1552 C C . PHE A 1 192 ? -17.805 -1.247 3.994 1.00 88.00 192 PHE A C 1
ATOM 1554 O O . PHE A 1 192 ? -18.613 -0.500 4.554 1.00 88.00 192 PHE A O 1
ATOM 1561 N N . TYR A 1 193 ? -18.067 -2.536 3.782 1.00 86.31 193 TYR A N 1
ATOM 1562 C CA . TYR A 1 193 ? -19.325 -3.172 4.158 1.00 86.31 193 TYR A CA 1
ATOM 1563 C C . TYR A 1 193 ? -19.546 -3.212 5.679 1.00 86.31 193 TYR A C 1
ATOM 1565 O O . TYR A 1 193 ? -20.617 -2.812 6.140 1.00 86.31 193 TYR A O 1
ATOM 1573 N N . ILE A 1 194 ? -18.542 -3.595 6.472 1.00 87.44 194 ILE A N 1
ATOM 1574 C CA . ILE A 1 194 ? -18.682 -3.706 7.937 1.00 87.44 194 ILE A CA 1
ATOM 1575 C C . ILE A 1 194 ? -18.515 -2.372 8.678 1.00 87.44 194 ILE A C 1
ATOM 1577 O O . ILE A 1 194 ? -18.975 -2.241 9.808 1.00 87.44 194 ILE A O 1
ATOM 1581 N N . SER A 1 195 ? -17.892 -1.364 8.059 1.00 82.44 195 SER A N 1
ATOM 1582 C CA . SER A 1 195 ? -17.685 -0.056 8.696 1.00 82.44 195 SER A CA 1
ATOM 1583 C C . SER A 1 195 ? -19.022 0.646 8.944 1.00 82.44 195 SER A C 1
ATOM 1585 O O . SER A 1 195 ? -19.745 0.975 7.998 1.00 82.44 195 SER A O 1
ATOM 1587 N N . THR A 1 196 ? -19.369 0.901 10.202 1.00 66.56 196 THR A N 1
ATOM 1588 C CA . THR A 1 196 ? -20.581 1.644 10.561 1.00 66.56 196 THR A CA 1
ATOM 1589 C C . THR A 1 196 ? -20.400 3.146 10.300 1.00 66.56 196 THR A C 1
ATOM 1591 O O . THR A 1 196 ? -19.330 3.702 10.562 1.00 66.56 196 THR A O 1
ATOM 1594 N N . PRO A 1 197 ? -21.415 3.839 9.750 1.00 64.94 197 PRO A N 1
ATOM 1595 C CA . PRO A 1 197 ? -21.354 5.286 9.586 1.00 64.94 197 PRO A CA 1
ATOM 1596 C C . PRO A 1 197 ? -21.267 5.968 10.956 1.00 64.94 197 PRO A C 1
ATOM 1598 O O . PRO A 1 197 ? -21.905 5.534 11.917 1.00 64.94 197 PRO A O 1
ATOM 1601 N N . VAL A 1 198 ? -20.499 7.058 11.040 1.00 62.66 198 VAL A 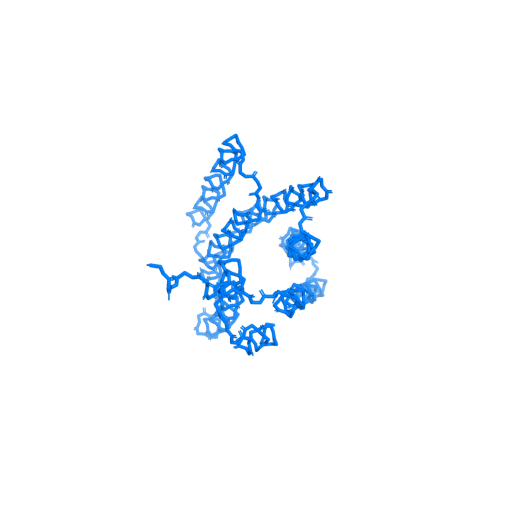N 1
ATOM 1602 C CA . VAL A 1 198 ? -20.382 7.855 12.267 1.00 62.66 198 VAL A CA 1
ATOM 1603 C C . VAL A 1 198 ? -21.770 8.395 12.622 1.00 62.66 198 VAL A C 1
ATOM 1605 O O . VAL A 1 198 ? -22.305 9.248 11.909 1.00 62.66 198 VAL A O 1
ATOM 1608 N N . LYS A 1 199 ? -22.372 7.901 13.712 1.00 56.22 199 LYS A N 1
ATOM 1609 C CA . LYS A 1 199 ? -23.620 8.459 14.243 1.00 56.22 199 LYS A CA 1
ATOM 1610 C C . LYS A 1 199 ? -23.320 9.864 14.764 1.00 56.22 199 LYS A C 1
ATOM 1612 O O . LYS A 1 199 ? -22.673 10.020 15.792 1.00 56.22 199 LYS A O 1
ATOM 1617 N N . THR A 1 200 ? -23.768 10.892 14.048 1.00 50.34 200 THR A N 1
ATOM 1618 C CA . THR A 1 200 ? -23.865 12.246 14.604 1.00 50.34 200 THR A CA 1
ATOM 1619 C C . THR A 1 200 ? -24.868 12.203 15.742 1.00 50.34 200 THR A C 1
ATOM 1621 O O . THR A 1 200 ? -26.066 12.055 15.498 1.00 50.34 200 THR A O 1
ATOM 1624 N N . ASP A 1 201 ? -24.377 12.296 16.970 1.00 45.97 201 ASP A N 1
ATOM 1625 C CA . ASP A 1 201 ? -25.229 12.481 18.130 1.00 45.97 201 ASP A CA 1
ATOM 1626 C C . ASP A 1 201 ? -25.922 13.845 17.978 1.00 45.97 201 ASP A C 1
ATOM 1628 O O . ASP A 1 201 ? -25.279 14.893 18.011 1.00 45.97 201 ASP A O 1
ATOM 1632 N N . LYS A 1 202 ? -27.231 13.849 17.702 1.00 47.84 202 LYS A N 1
ATOM 1633 C CA . LYS A 1 202 ? -28.043 15.070 17.521 1.00 47.84 202 LYS A CA 1
ATOM 1634 C C . LYS A 1 202 ? -28.376 15.741 18.869 1.00 47.84 202 LYS A C 1
ATOM 1636 O O . LYS A 1 202 ? -29.451 16.311 19.012 1.00 47.84 202 LYS A O 1
ATOM 1641 N N . ARG A 1 203 ? -27.510 15.633 19.881 1.00 45.47 203 ARG A N 1
ATOM 1642 C CA . ARG A 1 203 ? -27.843 15.983 21.275 1.00 45.47 203 ARG A CA 1
ATOM 1643 C C . ARG A 1 203 ? -27.371 17.347 21.779 1.00 45.47 203 ARG A C 1
ATOM 1645 O O . ARG A 1 203 ? -27.603 17.643 22.938 1.00 45.47 203 ARG A O 1
ATOM 1652 N N . THR A 1 204 ? -26.804 18.213 20.947 1.00 46.97 204 THR A N 1
ATOM 1653 C CA . THR A 1 204 ? -26.331 19.536 21.403 1.00 46.97 204 THR A CA 1
ATOM 1654 C C . THR A 1 204 ? -26.777 20.671 20.487 1.00 46.97 204 THR A C 1
ATOM 1656 O O . THR A 1 204 ? -25.958 21.367 19.903 1.00 46.97 204 THR A O 1
ATOM 1659 N N . ILE A 1 205 ? -28.093 20.855 20.346 1.00 48.06 205 ILE A N 1
ATOM 1660 C CA . ILE A 1 205 ? -28.691 22.149 19.970 1.00 48.06 205 ILE A CA 1
ATOM 1661 C C . ILE A 1 205 ? -30.036 22.271 20.703 1.00 48.06 205 ILE A C 1
ATOM 1663 O O . ILE A 1 205 ? -31.072 22.229 20.061 1.00 48.06 205 ILE A O 1
ATOM 1667 N N . HIS A 1 206 ? -30.030 22.297 22.037 1.00 44.38 206 HIS A N 1
ATOM 1668 C CA . HIS A 1 206 ? -31.129 22.798 22.879 1.00 44.38 206 HIS A CA 1
ATOM 1669 C C . HIS A 1 206 ? -30.620 22.936 24.322 1.00 44.38 206 HIS A C 1
ATOM 1671 O O . HIS A 1 206 ? -31.071 22.202 25.190 1.00 44.38 206 HIS A O 1
ATOM 1677 N N . GLU A 1 207 ? -29.667 23.840 24.555 1.00 40.75 207 GLU A N 1
ATOM 1678 C CA . GLU A 1 207 ? -29.464 24.518 25.848 1.00 40.75 207 GLU A CA 1
ATOM 1679 C C . GLU A 1 207 ? -29.027 25.959 25.577 1.00 40.75 207 GLU A C 1
ATOM 1681 O O . GLU A 1 207 ? -28.185 26.143 24.664 1.00 40.75 207 GLU A O 1
#

pLDDT: mean 87.18, std 11.25, range [40.75, 97.44]

Secondary structure (DSSP, 8-state):
-HHHHHHHHS--S---HHHHHHHHHHHHHHHHHHHHHHHHHHHS--HHHHHHHHHHHHHHHHHHHHHHS---HHHHHHHHHHHHHHHHHHHHHHHHH-TTS--HHHHHHHHHHHHHHHHHHHHHHHH--S-HHHHHHHHHHHHHHHHHHHHHHHHHHHHHHHHHH-HHHHHHHHHHHHHHHHHHHHHHHHHHHHPPP------SS--

Foldseek 3Di:
DVLLLCLLVVDDFDDDPLSVLLNVLVVLVVCLVVVLVVCCVVPVASQLVVLVSLVVNLVSLVVNLVVQDDDDPVVVVVVVVLVVVLVVLSVVCCVPVNSRDHSLVSLLSSLVVSLVSLVNSLVCLVVDPDDPLSSVLSNLLSVLSNLLSVLVNCLSVCLVVCVVPPVPVNVVSVVVNVVSVVSSSVSSSVSSVSDDHPPPPPPPDDD

Radius of gyration: 18.88 Å; chains: 1; bounding box: 52×43×52 Å

Sequence (207 aa):
MTFAILVGLLKPGRYSTLYRLLLLQVVLALMAEVGGYIVALVFHNSNWFHNVYIIADFATMLAIWYTLSNKRRSEQLVVLTLVVSYLSLWLHQVINSGTQIFAHRSYLFGCAVIVLLFLNVIFDTIRSRGDKDARLVNYVISISVIVFYCGQIPLFGFLNMLNANFPKLSKQLFNINFALEITRYLFVAYVFYISTPVKTDKRTIHE